Protein AF-A0A2G2UV43-F1 (afdb_monomer)

Sequence (181 aa):
MAAEQVGTHYPEASYQDTTADLNSSDLFNLPISKRGPKLLKAILTSGIFHLVDGKLYPTSYKILNVVGNGEKEVAVWTQSHGLKRVRRNTADKFNSTKKEDFSSSIMWPGKSRVVPRGWEVPVRGKKLRVAVAVRPGFEEYLNVMRDSRTGAIHFGGYYIGSIQISDGSFTICSALRLLSL

Radius of gyration: 33.31 Å; Cα contacts (8 Å, |Δi|>4): 151; chains: 1; bounding box: 75×62×82 Å

Organism: Capsicum baccatum (NCBI:txid33114)

InterPro domains:
  IPR015683 Ionotropic glutamate receptor [PTHR34836] (1-160)

Solvent-accessible surface area (backbone atoms only — not comparable to full-atom values): 12409 Å² total; per-residue (Å²): 106,38,66,59,77,61,66,77,81,70,86,75,96,52,55,48,88,67,89,65,68,92,84,62,90,56,93,77,80,67,71,51,52,64,57,53,65,55,40,51,50,32,51,62,64,36,83,89,52,58,52,58,97,87,36,81,56,77,73,58,46,80,41,68,44,69,54,93,96,45,76,39,78,43,28,38,34,29,86,92,72,42,80,41,69,64,67,95,60,86,85,69,84,79,85,70,99,58,90,77,82,53,54,91,70,45,65,42,87,93,82,32,49,67,82,75,84,70,91,60,79,56,94,86,50,85,76,86,83,81,89,78,87,85,57,92,93,44,48,73,43,48,29,79,47,66,43,90,88,80,68,48,78,47,78,41,36,57,64,53,76,72,65,68,83,53,95,92,50,91,70,80,77,76,89,80,81,86,89,82,132

Mean predicted aligned error: 18.33 Å

Secondary structure (DSSP, 8-state):
-HHHHHHSS--S-PBP-----TT---TT-PPPBSSHHHHHHHHHT-TTS-EETTEE--SEEEEEEEETTEEEEEEEEETTTEEEE--SSTT-SS---S----TTT--BTTTB-SPP--SPPPTTPPPP-------TT-TTT-EEEE-TTT--EEEESHHHHT----TT-------------

pLDDT: mean 71.1, std 15.59, range [27.41, 92.12]

Nearest PDB structures (foldseek):
  9c3c-assembly1_d  TM=1.596E-01  e=4.680E+00  Oryctolagus cuniculus

Structure (mmCIF, N/CA/C/O backbone):
data_AF-A0A2G2UV43-F1
#
_entry.id   AF-A0A2G2UV43-F1
#
loop_
_atom_site.group_PDB
_atom_site.id
_atom_site.type_symbol
_atom_site.label_atom_id
_atom_site.label_alt_id
_atom_site.label_comp_id
_atom_site.label_asym_id
_atom_site.label_entity_id
_atom_site.label_seq_id
_atom_site.pdbx_PDB_ins_code
_atom_site.Cartn_x
_atom_site.Cartn_y
_atom_site.Cartn_z
_atom_site.occupancy
_atom_site.B_iso_or_equiv
_atom_site.auth_seq_id
_atom_site.auth_comp_id
_atom_site.auth_asym_id
_atom_site.auth_atom_id
_atom_site.pdbx_PDB_model_num
ATOM 1 N N . MET A 1 1 ? 18.285 -5.563 -31.095 1.00 67.06 1 MET A N 1
ATOM 2 C CA . MET A 1 1 ? 18.403 -5.277 -29.640 1.00 67.06 1 MET A CA 1
ATOM 3 C C . MET A 1 1 ? 19.342 -4.092 -29.397 1.00 67.06 1 MET A C 1
ATOM 5 O O . MET A 1 1 ? 20.182 -3.830 -30.245 1.00 67.06 1 MET A O 1
ATOM 9 N N . ALA A 1 2 ? 19.228 -3.365 -28.273 1.00 72.25 2 ALA A N 1
ATOM 10 C CA . ALA A 1 2 ? 20.050 -2.170 -27.985 1.00 72.25 2 ALA A CA 1
ATOM 11 C C . ALA A 1 2 ? 21.569 -2.407 -28.139 1.00 72.25 2 ALA A C 1
ATOM 13 O O . ALA A 1 2 ? 22.286 -1.557 -28.659 1.00 72.25 2 ALA A O 1
ATOM 14 N N . ALA A 1 3 ? 22.048 -3.594 -27.755 1.00 72.62 3 ALA A N 1
ATOM 15 C CA . ALA A 1 3 ? 23.441 -3.996 -27.936 1.00 72.62 3 ALA A CA 1
ATOM 16 C C . ALA A 1 3 ? 23.853 -4.117 -29.419 1.00 72.62 3 ALA A C 1
ATOM 18 O O . ALA A 1 3 ? 24.964 -3.742 -29.780 1.00 72.62 3 ALA A O 1
ATOM 19 N N . GLU A 1 4 ? 22.949 -4.565 -30.296 1.00 76.25 4 GLU A N 1
ATOM 20 C CA . GLU A 1 4 ? 23.199 -4.700 -31.740 1.00 76.25 4 GLU A CA 1
ATOM 21 C C . GLU A 1 4 ? 23.280 -3.334 -32.433 1.00 76.25 4 GLU A C 1
ATOM 23 O O . GLU A 1 4 ? 24.082 -3.158 -33.344 1.00 76.25 4 GLU A O 1
ATOM 28 N N . GLN A 1 5 ? 22.518 -2.338 -31.962 1.00 71.62 5 GLN A N 1
ATOM 29 C CA . GLN A 1 5 ? 22.588 -0.963 -32.481 1.00 71.62 5 GLN A CA 1
ATOM 30 C C . GLN A 1 5 ? 23.931 -0.284 -32.180 1.00 71.62 5 GLN A C 1
ATOM 32 O O . GLN A 1 5 ? 24.355 0.606 -32.912 1.00 71.62 5 GLN A O 1
ATOM 37 N N . VAL A 1 6 ? 24.601 -0.685 -31.097 1.00 73.62 6 VAL A N 1
ATOM 38 C CA . VAL A 1 6 ? 25.873 -0.090 -30.657 1.00 73.62 6 VAL A CA 1
ATOM 39 C C . VAL A 1 6 ? 27.086 -0.916 -31.111 1.00 73.62 6 VAL A C 1
ATOM 41 O O . VAL A 1 6 ? 28.198 -0.389 -31.169 1.00 73.62 6 VAL A O 1
ATOM 44 N N . GLY A 1 7 ? 26.881 -2.191 -31.455 1.00 64.62 7 GLY A N 1
ATOM 45 C CA . GLY A 1 7 ? 27.939 -3.152 -31.773 1.00 64.62 7 GLY A CA 1
ATOM 46 C C . GLY A 1 7 ? 28.505 -3.095 -33.195 1.00 64.62 7 GLY A C 1
ATOM 47 O O . GLY A 1 7 ? 29.615 -3.572 -33.399 1.00 64.62 7 GLY A O 1
ATOM 48 N N . THR A 1 8 ? 27.805 -2.511 -34.173 1.00 62.09 8 THR A N 1
ATOM 49 C CA . THR A 1 8 ? 28.145 -2.702 -35.601 1.00 62.09 8 THR A CA 1
ATOM 50 C C . THR A 1 8 ? 28.900 -1.550 -36.272 1.00 62.09 8 THR A C 1
ATOM 52 O O . THR A 1 8 ? 29.369 -1.730 -37.389 1.00 62.09 8 THR A O 1
ATOM 55 N N . HIS A 1 9 ? 29.050 -0.381 -35.631 1.00 56.44 9 HIS A N 1
ATOM 56 C CA . HIS A 1 9 ? 29.437 0.847 -36.353 1.00 56.44 9 HIS A CA 1
ATOM 57 C C . HIS A 1 9 ? 30.654 1.628 -35.808 1.00 56.44 9 HIS A C 1
ATOM 59 O O . HIS A 1 9 ? 30.903 2.743 -36.267 1.00 56.44 9 HIS A O 1
ATOM 65 N N . TYR A 1 10 ? 31.416 1.094 -34.841 1.00 54.12 10 TYR A N 1
ATOM 66 C CA . TYR A 1 10 ? 32.538 1.825 -34.222 1.00 54.12 10 TYR A CA 1
ATOM 67 C C . TYR A 1 10 ? 33.810 0.978 -34.043 1.00 54.12 10 TYR A C 1
ATOM 69 O O . TYR A 1 10 ? 33.733 -0.052 -33.367 1.00 54.12 10 TYR A O 1
ATOM 77 N N . PRO A 1 11 ? 34.976 1.431 -34.552 1.00 58.12 11 PRO A N 1
ATOM 78 C CA . PRO A 1 11 ? 36.258 0.807 -34.259 1.00 58.12 11 PRO A CA 1
ATOM 79 C C . PRO A 1 11 ? 36.736 1.167 -32.842 1.00 58.12 11 PRO A C 1
ATOM 81 O O . PRO A 1 11 ? 36.552 2.291 -32.383 1.00 58.12 11 PRO A O 1
ATOM 84 N N . GLU A 1 12 ? 37.329 0.160 -32.198 1.00 55.84 12 GLU A N 1
ATOM 85 C CA . GLU A 1 12 ? 38.147 0.143 -30.974 1.00 55.84 12 GLU A CA 1
ATOM 86 C C . GLU A 1 12 ? 37.581 0.753 -29.670 1.00 55.84 12 GLU A C 1
ATOM 88 O O . GLU A 1 12 ? 36.957 1.816 -29.617 1.00 55.84 12 GLU A O 1
ATOM 93 N N . ALA A 1 13 ? 37.783 0.022 -28.569 1.00 61.59 13 ALA A N 1
ATOM 94 C CA . ALA A 1 13 ? 37.304 0.361 -27.233 1.00 61.59 13 ALA A CA 1
ATOM 95 C C . ALA A 1 13 ? 38.074 1.564 -26.669 1.00 61.59 13 ALA A C 1
ATOM 97 O O . ALA A 1 13 ? 38.996 1.422 -25.876 1.00 61.59 13 ALA A O 1
ATOM 98 N N . SER A 1 14 ? 37.688 2.767 -27.089 1.00 65.81 14 SER A N 1
ATOM 99 C CA . SER A 1 14 ? 38.246 3.997 -26.542 1.00 65.81 14 SER A CA 1
ATOM 100 C C . SER A 1 14 ? 37.507 4.408 -25.272 1.00 65.81 14 SER A C 1
ATOM 102 O O . SER A 1 14 ? 36.274 4.489 -25.214 1.00 65.81 14 SER A O 1
ATOM 104 N N . TYR A 1 15 ? 38.286 4.680 -24.237 1.00 68.25 15 TYR A N 1
ATOM 105 C CA . TYR A 1 15 ? 37.830 5.352 -23.033 1.00 68.25 15 TYR A CA 1
ATOM 106 C C . TYR A 1 15 ? 38.012 6.864 -23.217 1.00 68.25 15 TYR A C 1
ATOM 108 O O . TYR A 1 15 ? 38.813 7.300 -24.049 1.00 68.25 15 TYR A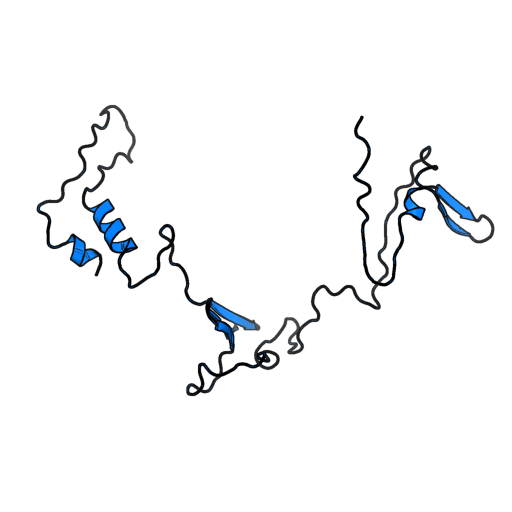 O 1
ATOM 116 N N . GLN A 1 16 ? 37.199 7.682 -22.550 1.00 67.06 16 GLN A N 1
ATOM 117 C CA . GLN A 1 16 ? 37.445 9.118 -22.505 1.00 67.06 16 GLN A CA 1
ATOM 118 C C . GLN A 1 16 ? 38.760 9.358 -21.774 1.00 67.06 16 GLN A C 1
ATOM 120 O O . GLN A 1 16 ? 38.984 8.793 -20.704 1.00 67.06 16 GLN A O 1
ATOM 125 N N . ASP A 1 17 ? 39.613 10.172 -22.388 1.00 61.06 17 ASP A N 1
ATOM 126 C CA . ASP A 1 17 ? 40.854 10.605 -21.774 1.00 61.06 17 ASP A CA 1
ATOM 127 C C . ASP A 1 17 ? 40.478 11.533 -20.624 1.00 61.06 17 ASP A C 1
ATOM 129 O O . ASP A 1 17 ? 39.972 12.637 -20.829 1.00 61.06 17 ASP A O 1
ATOM 133 N N . THR A 1 18 ? 40.577 11.009 -19.410 1.00 55.78 18 THR A N 1
ATOM 134 C CA . THR A 1 18 ? 40.359 11.801 -18.208 1.00 55.78 18 THR A CA 1
ATOM 135 C C . THR A 1 18 ? 41.754 12.219 -17.799 1.00 55.78 18 THR A C 1
ATOM 137 O O . THR A 1 18 ? 42.559 11.352 -17.468 1.00 55.78 18 THR A O 1
ATOM 140 N N . THR A 1 19 ? 42.063 13.516 -17.846 1.00 58.44 19 THR A N 1
ATOM 141 C CA . THR A 1 19 ? 43.238 14.074 -17.168 1.00 58.44 19 THR A CA 1
ATOM 142 C C . THR A 1 19 ? 43.026 13.879 -15.670 1.00 58.44 19 THR A C 1
ATOM 144 O O . THR A 1 19 ? 42.587 14.783 -14.964 1.00 58.44 19 THR A O 1
ATOM 147 N N . ALA A 1 20 ? 43.203 12.644 -15.209 1.00 55.19 20 ALA A N 1
ATOM 148 C CA . ALA A 1 20 ? 43.205 12.304 -13.809 1.00 55.19 20 ALA A CA 1
ATOM 149 C C . ALA A 1 20 ? 44.452 12.961 -13.232 1.00 55.19 20 ALA A C 1
ATOM 151 O O . ALA A 1 20 ? 45.566 12.683 -13.681 1.00 55.19 20 ALA A O 1
ATOM 152 N N . ASP A 1 21 ? 44.261 13.851 -12.262 1.00 57.16 21 ASP A N 1
ATOM 153 C CA . ASP A 1 21 ? 45.347 14.264 -11.391 1.00 57.16 21 ASP A CA 1
ATOM 154 C C . ASP A 1 21 ? 45.980 12.992 -10.820 1.00 57.16 21 ASP A C 1
ATOM 156 O O . ASP A 1 21 ? 45.398 12.309 -9.974 1.00 57.16 21 ASP A O 1
ATOM 160 N N . LEU A 1 22 ? 47.187 12.671 -11.290 1.00 57.94 22 LEU A N 1
ATOM 161 C CA . LEU A 1 22 ? 47.972 11.492 -10.903 1.00 57.94 22 LEU A CA 1
ATOM 162 C C . LEU A 1 22 ? 48.348 11.476 -9.403 1.00 57.94 22 LEU A C 1
ATOM 164 O O . LEU A 1 22 ? 49.042 10.573 -8.951 1.00 57.94 22 LEU A O 1
ATOM 168 N N . ASN A 1 23 ? 47.872 12.459 -8.632 1.00 59.12 23 ASN A N 1
ATOM 169 C CA . ASN A 1 23 ? 48.046 12.590 -7.189 1.00 59.12 23 ASN A CA 1
ATOM 170 C C . ASN A 1 23 ? 46.848 12.077 -6.371 1.00 59.12 23 ASN A C 1
ATOM 172 O O . ASN A 1 23 ? 46.886 12.140 -5.142 1.00 59.12 23 ASN A O 1
ATOM 176 N N . SER A 1 24 ? 45.780 11.591 -7.010 1.00 59.00 24 SER A N 1
ATOM 177 C CA . SER A 1 24 ? 44.601 11.083 -6.303 1.00 59.00 24 SER A CA 1
ATOM 178 C C . SER A 1 24 ? 44.667 9.565 -6.119 1.00 59.00 24 SER A C 1
ATOM 180 O O . SER A 1 24 ? 44.486 8.802 -7.066 1.00 59.00 24 SER A O 1
ATOM 182 N N . SER A 1 25 ? 44.876 9.121 -4.876 1.00 63.00 25 SER A N 1
ATOM 183 C CA . SER A 1 25 ? 44.836 7.712 -4.440 1.00 63.00 25 SER A CA 1
ATOM 184 C C . SER A 1 25 ? 43.418 7.120 -4.403 1.00 63.00 25 SER A C 1
ATOM 186 O O . SER A 1 25 ? 43.137 6.224 -3.604 1.00 63.00 25 SER A O 1
ATOM 188 N N . ASP A 1 26 ? 42.496 7.648 -5.205 1.00 64.94 26 ASP A N 1
ATOM 189 C CA . ASP A 1 26 ? 41.110 7.202 -5.220 1.00 64.94 26 ASP A CA 1
ATOM 190 C C . ASP A 1 26 ? 40.973 5.964 -6.115 1.00 64.94 26 ASP A C 1
ATOM 192 O O . ASP A 1 26 ? 41.095 6.025 -7.343 1.00 64.94 26 ASP A O 1
ATOM 196 N N . LEU A 1 27 ? 40.735 4.814 -5.478 1.00 62.28 27 LEU A N 1
ATOM 197 C CA . LEU A 1 27 ? 40.627 3.493 -6.111 1.00 62.28 27 LEU A CA 1
ATOM 198 C C . LEU A 1 27 ? 39.477 3.399 -7.133 1.00 62.28 27 LEU A C 1
ATOM 200 O O . LEU A 1 27 ? 39.374 2.404 -7.852 1.00 62.28 27 LEU A O 1
ATOM 204 N N . PHE A 1 28 ? 38.616 4.419 -7.201 1.00 65.75 28 PHE A N 1
ATOM 205 C CA . PHE A 1 28 ? 37.460 4.488 -8.090 1.00 65.75 28 PHE A CA 1
ATOM 206 C C . PHE A 1 28 ? 37.638 5.422 -9.300 1.00 65.75 28 PHE A C 1
ATOM 208 O O . PHE A 1 28 ? 36.677 5.619 -10.045 1.00 65.75 28 PHE A O 1
ATOM 215 N N . ASN A 1 29 ? 38.848 5.935 -9.564 1.00 67.56 29 ASN A N 1
ATOM 216 C CA . ASN A 1 29 ? 39.177 6.710 -10.775 1.00 67.56 29 ASN A CA 1
ATOM 217 C C . ASN A 1 29 ? 39.257 5.823 -12.034 1.00 67.56 29 ASN A C 1
ATOM 219 O O . ASN A 1 29 ? 40.305 5.665 -12.661 1.00 67.56 29 ASN A O 1
ATOM 223 N N . LEU A 1 30 ? 38.136 5.208 -12.405 1.00 71.88 30 LEU A N 1
ATOM 224 C CA . LEU A 1 30 ? 38.026 4.377 -13.599 1.00 71.88 30 LEU A CA 1
ATOM 225 C C . LEU A 1 30 ? 37.728 5.241 -14.835 1.00 71.88 30 LEU A C 1
ATOM 227 O O . LEU A 1 30 ? 36.847 6.103 -14.790 1.00 71.88 30 LEU A O 1
ATOM 231 N N . PRO A 1 31 ? 38.402 4.994 -15.970 1.00 70.94 31 PRO A N 1
ATOM 232 C CA . PRO A 1 31 ? 38.181 5.765 -17.183 1.00 70.94 31 PRO A CA 1
ATOM 233 C C . PRO A 1 31 ? 36.783 5.482 -17.764 1.00 70.94 31 PRO A C 1
ATOM 235 O O . PRO A 1 31 ? 36.323 4.338 -17.837 1.00 70.94 31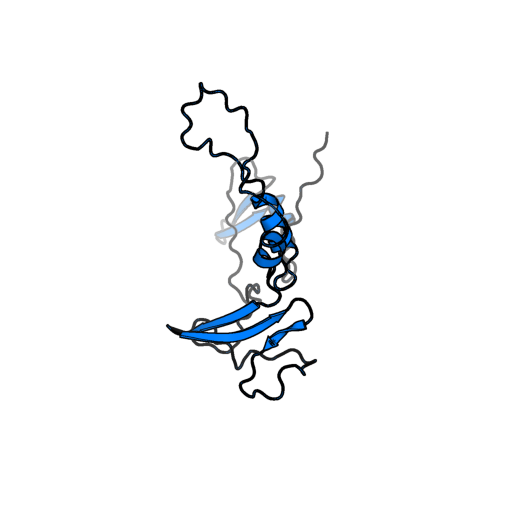 PRO A O 1
ATOM 238 N N . ILE A 1 32 ? 36.081 6.533 -18.196 1.00 76.50 32 ILE A N 1
ATOM 239 C CA . ILE A 1 32 ? 34.696 6.425 -18.680 1.00 76.50 32 ILE A CA 1
ATOM 240 C C . ILE A 1 32 ? 34.689 5.854 -20.103 1.00 76.50 32 ILE A C 1
ATOM 242 O O . ILE A 1 32 ? 35.302 6.403 -21.014 1.00 76.50 32 ILE A O 1
ATOM 246 N N . SER A 1 33 ? 33.959 4.764 -20.347 1.00 81.44 33 SER A N 1
ATOM 247 C CA . SER A 1 33 ? 33.845 4.192 -21.696 1.00 81.44 33 SER A CA 1
ATOM 248 C C . SER A 1 33 ? 33.087 5.123 -22.649 1.00 81.44 33 SER A C 1
ATOM 250 O O . SER A 1 33 ? 31.948 5.503 -22.372 1.00 81.44 33 SER A O 1
ATOM 252 N N . LYS A 1 34 ? 33.628 5.387 -23.850 1.00 81.50 34 LYS A N 1
ATOM 253 C CA . LYS A 1 34 ? 32.902 6.141 -24.896 1.00 81.50 34 LYS A CA 1
ATOM 254 C C . LYS A 1 34 ? 31.674 5.395 -25.437 1.00 81.50 34 LYS A C 1
ATOM 256 O O . LYS A 1 34 ? 30.814 6.002 -26.079 1.00 81.50 34 LYS A O 1
ATOM 261 N N . ARG A 1 35 ? 31.572 4.082 -25.190 1.00 82.44 35 ARG A N 1
ATOM 262 C CA . ARG A 1 35 ? 30.440 3.239 -25.609 1.00 82.44 35 ARG A CA 1
ATOM 263 C C . ARG A 1 35 ? 29.294 3.256 -24.592 1.00 82.44 35 ARG A C 1
ATOM 265 O O . ARG A 1 35 ? 28.141 3.152 -25.003 1.00 82.44 35 ARG A O 1
ATOM 272 N N . GLY A 1 36 ? 29.593 3.449 -23.305 1.00 84.00 36 GLY A N 1
ATOM 273 C CA . GLY A 1 36 ? 28.615 3.442 -22.209 1.00 84.00 36 GLY A CA 1
ATOM 274 C C . GLY A 1 36 ? 27.424 4.386 -22.433 1.00 84.00 36 GLY A C 1
ATOM 275 O O . GLY A 1 36 ? 26.291 3.910 -22.458 1.00 84.00 36 GLY A O 1
ATOM 276 N N . PRO A 1 37 ? 27.640 5.688 -22.706 1.00 86.12 37 PRO A N 1
ATOM 277 C CA . PRO A 1 37 ? 26.546 6.632 -22.952 1.00 86.12 37 PRO A CA 1
ATOM 278 C C . PRO A 1 37 ? 25.694 6.292 -24.185 1.00 86.12 37 PRO A C 1
ATOM 280 O O . PRO A 1 37 ? 24.481 6.494 -24.182 1.00 86.12 37 PRO A O 1
ATOM 283 N N . LYS A 1 38 ? 26.307 5.738 -25.241 1.00 86.19 38 LYS A N 1
ATOM 284 C CA . LYS A 1 38 ? 25.591 5.313 -26.458 1.00 86.19 38 LYS A CA 1
ATOM 285 C C . LYS A 1 38 ? 24.732 4.083 -26.196 1.00 86.19 38 LYS A C 1
ATOM 287 O O . LYS A 1 38 ? 23.596 4.028 -26.654 1.00 86.19 38 LYS A O 1
ATOM 292 N N . LEU A 1 39 ? 25.261 3.132 -25.429 1.00 86.50 39 LEU A N 1
ATOM 293 C CA . LEU A 1 39 ? 24.520 1.962 -24.975 1.00 86.50 39 LEU A CA 1
ATOM 294 C C . LEU A 1 39 ? 23.364 2.358 -24.062 1.00 86.50 39 LEU A C 1
ATOM 296 O O . LEU A 1 39 ? 22.252 1.894 -24.279 1.00 86.50 39 LEU A O 1
ATOM 300 N N . LEU A 1 40 ? 23.592 3.267 -23.113 1.00 86.25 40 LEU A N 1
ATOM 301 C CA . LEU A 1 40 ? 22.535 3.804 -22.260 1.00 86.25 40 LEU A CA 1
ATOM 302 C C . LEU A 1 40 ? 21.429 4.450 -23.100 1.00 86.25 40 LEU A C 1
ATOM 304 O O . LEU A 1 40 ? 20.261 4.126 -22.915 1.00 86.25 40 LEU A O 1
ATOM 308 N N . LYS A 1 41 ? 21.787 5.293 -24.077 1.00 86.44 41 LYS A N 1
ATOM 309 C CA . LYS A 1 41 ? 20.817 5.894 -25.000 1.00 86.44 41 LYS A CA 1
ATOM 310 C C . LYS A 1 41 ? 20.031 4.828 -25.766 1.00 86.44 41 LYS A C 1
ATOM 312 O O . LYS A 1 41 ? 18.810 4.896 -25.787 1.00 86.44 41 LYS A O 1
ATOM 317 N N . ALA A 1 42 ? 20.713 3.831 -26.331 1.00 85.69 42 ALA A N 1
ATOM 318 C CA . ALA A 1 42 ? 20.079 2.741 -27.072 1.00 85.69 42 ALA A CA 1
ATOM 319 C C . ALA A 1 42 ? 19.142 1.896 -26.192 1.00 85.69 42 ALA A C 1
ATOM 321 O O . ALA A 1 42 ? 18.082 1.485 -26.654 1.00 85.69 42 ALA A O 1
ATOM 322 N N . ILE A 1 43 ? 19.499 1.661 -24.924 1.00 84.00 43 ILE A N 1
ATOM 323 C CA . ILE A 1 43 ? 18.652 0.965 -23.945 1.00 84.00 43 ILE A CA 1
ATOM 324 C C . ILE A 1 43 ? 17.412 1.803 -23.620 1.00 84.00 43 ILE A C 1
ATOM 326 O O . ILE A 1 43 ? 16.306 1.273 -23.660 1.00 84.00 43 ILE A O 1
ATOM 330 N N . LEU A 1 44 ? 17.573 3.104 -23.362 1.00 82.31 44 LEU A N 1
ATOM 331 C CA . LEU A 1 44 ? 16.459 4.013 -23.068 1.00 82.31 44 LEU A CA 1
ATOM 332 C C . LEU A 1 44 ? 15.485 4.154 -24.249 1.00 82.31 44 LEU A C 1
ATOM 334 O O . LEU A 1 44 ? 14.293 4.345 -24.035 1.00 82.31 44 LEU A O 1
ATOM 338 N N . THR A 1 45 ? 15.970 4.036 -25.489 1.00 79.06 45 THR A N 1
ATOM 339 C CA . THR A 1 45 ? 15.145 4.125 -26.709 1.00 79.06 45 THR A CA 1
ATOM 340 C C . THR A 1 45 ? 14.720 2.771 -27.278 1.00 79.06 45 THR A C 1
ATOM 342 O O . THR A 1 45 ? 14.017 2.720 -28.287 1.00 79.06 45 THR A O 1
ATOM 345 N N . SER A 1 46 ? 15.158 1.661 -26.682 1.00 73.38 46 SER A N 1
ATOM 346 C CA . SER A 1 46 ? 14.802 0.308 -27.108 1.00 73.38 46 SER A CA 1
ATOM 347 C C . SER A 1 46 ? 13.339 0.062 -26.750 1.00 73.38 46 SER A C 1
ATOM 349 O O . SER A 1 46 ? 13.048 -0.439 -25.667 1.00 73.38 46 SER A O 1
ATOM 351 N N . GLY A 1 47 ? 12.423 0.415 -27.660 1.00 67.25 47 GLY A N 1
ATOM 352 C CA . GLY A 1 47 ? 10.955 0.437 -27.501 1.00 67.25 47 GLY A CA 1
ATOM 353 C C . GLY A 1 47 ? 10.254 -0.871 -27.094 1.00 67.25 47 GLY A C 1
ATOM 354 O O . GLY A 1 47 ? 9.040 -0.973 -27.207 1.00 67.25 47 GLY A O 1
ATOM 355 N N . ILE A 1 48 ? 11.002 -1.867 -26.621 1.00 71.12 48 ILE A N 1
ATOM 356 C CA . ILE A 1 48 ? 10.520 -3.092 -25.978 1.00 71.12 48 ILE A CA 1
ATOM 357 C C . ILE A 1 48 ? 10.022 -2.797 -24.550 1.00 71.12 48 ILE A C 1
ATOM 359 O O . ILE A 1 48 ? 9.071 -3.425 -24.090 1.00 71.12 48 ILE A O 1
ATOM 363 N N . PHE A 1 49 ? 10.623 -1.825 -23.855 1.00 74.75 49 PHE A N 1
ATOM 364 C CA . PHE A 1 49 ? 10.222 -1.419 -22.507 1.00 74.75 49 PHE A CA 1
ATOM 365 C C . PHE A 1 49 ? 10.113 0.101 -22.420 1.00 74.75 49 PHE A C 1
ATOM 367 O O . PHE A 1 49 ? 10.975 0.820 -22.919 1.00 74.75 49 PHE A O 1
ATOM 374 N N . HIS A 1 50 ? 9.063 0.597 -21.765 1.00 77.50 50 HIS A N 1
ATOM 375 C CA . HIS A 1 50 ? 8.916 2.024 -21.498 1.00 77.50 50 HIS A CA 1
ATOM 376 C C . HIS A 1 50 ? 9.694 2.371 -20.227 1.00 77.50 50 HIS A C 1
ATOM 378 O O . HIS A 1 50 ? 9.322 1.936 -19.136 1.00 77.50 50 HIS A O 1
ATOM 384 N N . LEU A 1 51 ? 10.793 3.109 -20.368 1.00 81.00 51 LEU A N 1
ATOM 385 C CA . LEU A 1 51 ? 11.616 3.571 -19.253 1.00 81.00 51 LEU A CA 1
ATOM 386 C C . LEU A 1 51 ? 11.385 5.071 -19.047 1.00 81.00 51 LEU A C 1
ATOM 388 O O . LEU A 1 51 ? 11.607 5.856 -19.964 1.00 81.00 51 LEU A O 1
ATOM 392 N N . VAL A 1 52 ? 10.969 5.468 -17.845 1.00 80.44 52 VAL A N 1
ATOM 393 C CA . VAL A 1 52 ? 10.873 6.877 -17.428 1.00 80.44 52 VAL A CA 1
ATOM 394 C C . VAL A 1 52 ? 11.950 7.102 -16.376 1.00 80.44 52 VAL A C 1
ATOM 396 O O . VAL A 1 52 ? 12.010 6.364 -15.394 1.00 80.44 52 VAL A O 1
ATOM 399 N N . ASP A 1 53 ? 12.853 8.051 -16.623 1.00 81.94 53 ASP A N 1
ATOM 400 C CA . ASP A 1 53 ? 14.005 8.346 -15.756 1.00 81.94 53 ASP A CA 1
ATOM 401 C C . ASP A 1 53 ? 14.856 7.106 -15.414 1.00 81.94 53 ASP A C 1
ATOM 403 O O . ASP A 1 53 ? 15.306 6.910 -14.284 1.00 81.94 53 ASP A O 1
ATOM 407 N N . GLY A 1 54 ? 15.039 6.211 -16.393 1.00 75.94 54 GLY A N 1
ATOM 408 C CA . GLY A 1 54 ? 15.811 4.974 -16.228 1.00 75.94 54 GLY A CA 1
ATOM 409 C C . GLY A 1 54 ? 15.106 3.874 -15.426 1.00 75.94 54 GLY A C 1
ATOM 410 O O . GLY A 1 54 ? 15.710 2.835 -15.161 1.00 75.94 54 GLY A O 1
ATOM 411 N N . LYS A 1 55 ? 13.834 4.059 -15.058 1.00 80.75 55 LYS A N 1
ATOM 412 C CA . LYS A 1 55 ? 13.020 3.061 -14.351 1.00 80.75 55 LYS A CA 1
ATOM 413 C C . LYS A 1 55 ? 11.961 2.482 -15.272 1.00 80.75 55 LYS A C 1
ATOM 415 O O . LYS A 1 55 ? 11.332 3.210 -16.036 1.00 80.75 55 LYS A O 1
ATOM 420 N N . LEU A 1 56 ? 11.744 1.169 -15.179 1.00 83.38 56 LEU A N 1
ATOM 421 C CA . LEU A 1 56 ? 10.671 0.505 -15.914 1.00 83.38 56 LEU A CA 1
ATOM 422 C C . LEU A 1 56 ? 9.331 1.096 -15.475 1.00 83.38 56 LEU A C 1
ATOM 424 O O . LEU A 1 56 ? 8.981 1.036 -14.297 1.00 83.38 56 LEU A O 1
ATOM 428 N N . TYR A 1 57 ? 8.588 1.647 -16.425 1.00 81.44 57 TYR A N 1
ATOM 429 C CA . TYR A 1 57 ? 7.240 2.131 -16.198 1.00 81.44 57 TYR A CA 1
ATO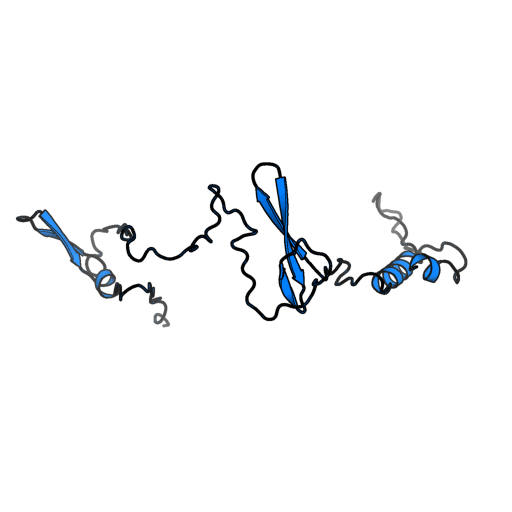M 430 C C . TYR A 1 57 ? 6.262 0.958 -16.353 1.00 81.44 57 TYR A C 1
ATOM 432 O O . TYR A 1 57 ? 6.075 0.459 -17.468 1.00 81.44 57 TYR A O 1
ATOM 440 N N . PRO A 1 58 ? 5.654 0.462 -15.263 1.00 77.81 58 PRO A N 1
ATOM 441 C CA . PRO A 1 58 ? 4.738 -0.665 -15.342 1.00 77.81 58 PRO A CA 1
ATOM 442 C C . PRO A 1 58 ? 3.442 -0.246 -16.042 1.00 77.81 58 PRO A C 1
ATOM 444 O O . PRO A 1 58 ? 2.765 0.696 -15.643 1.00 77.81 58 PRO A O 1
ATOM 447 N N . THR A 1 59 ? 3.060 -0.986 -17.078 1.00 82.56 59 THR A N 1
ATOM 448 C CA . THR A 1 59 ? 1.802 -0.768 -17.812 1.00 82.56 59 THR A CA 1
ATOM 449 C C . THR A 1 59 ? 0.596 -1.410 -17.119 1.00 82.56 59 THR A C 1
ATOM 451 O O . THR A 1 59 ? -0.554 -1.055 -17.393 1.00 82.56 59 THR A O 1
ATOM 454 N N . SER A 1 60 ? 0.846 -2.354 -16.205 1.00 88.31 60 SER A N 1
ATOM 455 C CA . SER A 1 60 ? -0.181 -3.084 -15.466 1.00 88.31 60 SER A CA 1
ATOM 456 C C . SER A 1 60 ? 0.315 -3.555 -14.100 1.00 88.31 60 SER A C 1
ATOM 458 O O . SER A 1 60 ? 1.485 -3.915 -13.966 1.00 88.31 60 SER A O 1
ATOM 460 N N . TYR A 1 61 ? -0.589 -3.643 -13.127 1.00 89.81 61 TYR A N 1
ATOM 461 C CA . TYR A 1 61 ? -0.340 -4.223 -11.808 1.00 89.81 61 TYR A CA 1
ATOM 462 C C . TYR A 1 61 ? -1.267 -5.401 -11.551 1.00 89.81 61 TYR A C 1
ATOM 464 O O . TYR A 1 61 ? -2.451 -5.347 -11.874 1.00 89.81 61 TYR A O 1
ATOM 472 N N . LYS A 1 62 ? -0.752 -6.447 -10.910 1.00 90.88 62 LYS A N 1
ATOM 473 C CA . LYS A 1 62 ? -1.565 -7.557 -10.412 1.00 90.88 62 LYS A CA 1
ATOM 474 C C . LYS A 1 62 ? -1.955 -7.297 -8.966 1.00 90.88 62 LYS A C 1
ATOM 476 O O . LYS A 1 62 ? -1.110 -6.967 -8.142 1.00 90.88 62 LYS A O 1
ATOM 481 N N . ILE A 1 63 ? -3.231 -7.475 -8.663 1.00 90.88 63 ILE A N 1
ATOM 482 C CA . ILE A 1 63 ? -3.769 -7.410 -7.310 1.00 90.88 63 ILE A CA 1
ATOM 483 C C . ILE A 1 63 ? -3.920 -8.835 -6.800 1.00 90.88 63 ILE A C 1
ATOM 485 O O . ILE A 1 63 ? -4.659 -9.646 -7.372 1.00 90.88 63 ILE A O 1
ATOM 489 N N . LEU A 1 64 ? -3.216 -9.123 -5.712 1.00 92.12 64 LEU A N 1
ATOM 490 C CA . LEU A 1 64 ? -3.192 -10.424 -5.062 1.00 92.12 64 LEU A CA 1
ATOM 491 C C . LEU A 1 64 ? -3.951 -10.348 -3.737 1.00 92.12 64 LEU A C 1
ATOM 493 O O . LEU A 1 64 ? -3.811 -9.391 -2.979 1.00 92.12 64 LEU A O 1
ATOM 497 N N . ASN A 1 65 ? -4.749 -11.371 -3.456 1.00 90.81 65 ASN A N 1
ATOM 498 C CA . ASN A 1 65 ? -5.365 -11.587 -2.160 1.00 90.81 65 ASN A CA 1
ATOM 499 C C . ASN A 1 65 ? -4.612 -12.699 -1.424 1.00 90.81 65 ASN A C 1
ATOM 501 O O . ASN A 1 65 ? -4.596 -13.840 -1.891 1.00 90.81 65 ASN A O 1
ATOM 505 N N . VAL A 1 66 ? -4.011 -12.370 -0.283 1.00 91.81 66 VAL A N 1
ATOM 506 C CA . VAL A 1 66 ? -3.224 -13.307 0.530 1.00 91.81 66 VAL A CA 1
ATOM 507 C C . VAL A 1 66 ? -4.116 -13.916 1.609 1.00 91.81 66 VAL A C 1
ATOM 509 O O . VAL A 1 66 ? -4.748 -13.199 2.383 1.00 91.81 66 VAL A O 1
ATOM 512 N N . VAL A 1 67 ? -4.200 -15.246 1.650 1.00 87.00 67 VAL A N 1
ATOM 513 C CA . VAL A 1 67 ? -5.051 -15.999 2.582 1.00 87.00 67 VAL A CA 1
ATOM 514 C C . VAL A 1 67 ? -4.252 -17.149 3.183 1.00 87.00 67 VAL A C 1
ATOM 516 O O . VAL A 1 67 ? -3.898 -18.103 2.490 1.00 87.00 67 VAL A O 1
ATOM 519 N N . GLY A 1 68 ? -4.005 -17.086 4.494 1.00 86.06 68 GLY A N 1
ATOM 520 C CA . GLY A 1 68 ? -3.117 -18.042 5.157 1.00 86.06 68 GLY A CA 1
ATOM 521 C C . GLY A 1 68 ? -1.717 -17.962 4.550 1.00 86.06 68 GLY A C 1
ATOM 522 O O . GLY A 1 68 ? -1.142 -16.880 4.499 1.00 86.06 68 GLY A O 1
ATOM 523 N N . ASN A 1 69 ? -1.216 -19.088 4.040 1.00 87.75 69 ASN A N 1
ATOM 524 C CA . ASN A 1 69 ? 0.109 -19.175 3.417 1.00 87.75 69 ASN A CA 1
ATOM 525 C C . ASN A 1 69 ? 0.060 -19.078 1.880 1.00 87.75 69 ASN A C 1
ATOM 527 O O . ASN A 1 69 ? 1.075 -19.298 1.226 1.00 87.75 69 ASN A O 1
ATOM 531 N N . GLY A 1 70 ? -1.115 -18.823 1.295 1.00 89.06 70 GLY A N 1
ATOM 532 C CA . GLY A 1 70 ? -1.306 -18.771 -0.153 1.00 89.06 70 GLY A CA 1
ATOM 533 C C . GLY A 1 70 ? -1.664 -17.378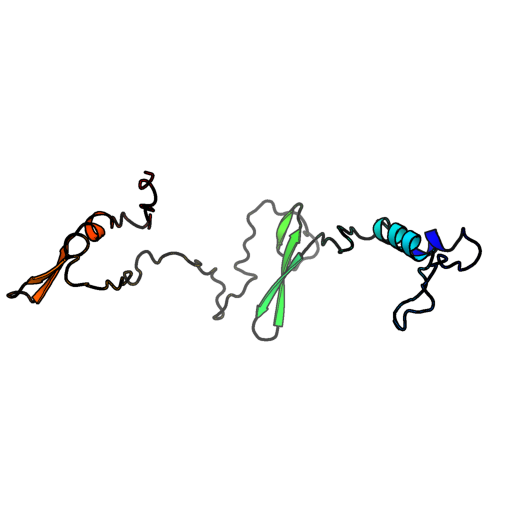 -0.656 1.00 89.06 70 GLY A C 1
ATOM 534 O O . GLY A 1 70 ? -2.275 -16.578 0.052 1.00 89.06 70 GLY A O 1
ATOM 535 N N . GLU A 1 71 ? -1.347 -17.119 -1.920 1.00 89.56 71 GLU A N 1
ATOM 536 C CA . GLU A 1 71 ? -1.767 -15.927 -2.655 1.00 89.56 71 GLU A CA 1
ATOM 537 C C . GLU A 1 71 ? -2.688 -16.297 -3.819 1.00 89.56 71 GLU A C 1
ATOM 539 O O . GLU A 1 71 ? -2.588 -17.370 -4.417 1.00 89.56 71 GLU A O 1
ATOM 544 N N . LYS A 1 72 ? -3.623 -15.405 -4.137 1.00 88.50 72 LYS A N 1
ATOM 545 C CA . LYS A 1 72 ? -4.558 -15.574 -5.248 1.00 88.50 72 LYS A CA 1
ATOM 546 C C . LYS A 1 72 ? -4.682 -14.274 -6.025 1.00 88.50 72 LYS A C 1
ATOM 548 O O . LYS A 1 72 ? -5.105 -13.267 -5.465 1.00 88.50 72 LYS A O 1
ATOM 553 N N . GLU A 1 73 ? -4.400 -14.305 -7.324 1.00 89.12 73 GLU A N 1
ATOM 554 C CA . GLU A 1 73 ? -4.662 -13.168 -8.211 1.00 89.12 73 GLU A CA 1
ATOM 555 C C . GLU A 1 73 ? -6.175 -12.919 -8.318 1.00 89.12 73 GLU A C 1
ATOM 557 O O . GLU A 1 73 ? -6.949 -13.808 -8.687 1.00 89.12 73 GLU A O 1
ATOM 562 N N . VAL A 1 74 ? -6.615 -11.716 -7.946 1.00 89.38 74 VAL A N 1
ATOM 563 C CA . VAL A 1 74 ? -8.036 -11.330 -7.951 1.00 89.38 74 VAL A CA 1
ATOM 564 C C . VAL A 1 74 ? -8.355 -10.305 -9.026 1.00 89.38 74 VAL A C 1
ATOM 566 O O . VAL A 1 74 ? -9.486 -10.283 -9.518 1.00 89.38 74 VAL A O 1
ATOM 569 N N . ALA A 1 75 ? -7.378 -9.485 -9.412 1.00 88.44 75 ALA A N 1
ATOM 570 C CA . ALA A 1 75 ? -7.559 -8.444 -10.409 1.00 88.44 75 ALA A CA 1
ATOM 571 C C . ALA A 1 75 ? -6.234 -8.027 -11.058 1.00 88.44 75 ALA A C 1
ATOM 573 O O . ALA A 1 75 ? -5.163 -8.221 -10.490 1.00 88.44 75 ALA A O 1
ATOM 574 N N . VAL A 1 76 ? -6.331 -7.387 -12.216 1.00 89.19 76 VAL A N 1
ATOM 575 C CA . VAL A 1 76 ? -5.265 -6.651 -12.885 1.00 89.19 76 VAL A CA 1
ATOM 576 C C . VAL A 1 76 ? -5.718 -5.203 -13.013 1.00 89.19 76 VAL A C 1
ATOM 578 O O . VAL A 1 76 ? -6.808 -4.931 -13.510 1.00 89.19 76 VAL A O 1
ATOM 581 N N . TRP A 1 77 ? -4.894 -4.266 -12.568 1.00 89.50 77 TRP A N 1
ATOM 582 C CA . TRP A 1 77 ? -5.087 -2.847 -12.812 1.00 89.50 77 TRP A CA 1
ATOM 583 C C . TRP A 1 77 ? -4.246 -2.406 -14.004 1.00 89.50 77 TRP A C 1
ATOM 585 O O . TRP A 1 77 ? -3.079 -2.772 -14.117 1.00 89.50 77 TRP A O 1
ATOM 595 N N . THR A 1 78 ? -4.824 -1.598 -14.883 1.00 86.31 78 THR A N 1
ATOM 596 C CA . THR A 1 78 ? -4.105 -0.926 -15.975 1.00 86.31 78 THR A CA 1
ATOM 597 C C . THR A 1 78 ? -4.473 0.547 -15.978 1.00 86.31 78 THR A C 1
ATOM 599 O O . THR A 1 78 ? -5.596 0.898 -15.620 1.00 86.31 78 THR A O 1
ATOM 602 N N . GLN A 1 79 ? -3.567 1.411 -16.428 1.00 83.25 79 GLN A N 1
ATOM 603 C CA . GLN A 1 79 ? -3.829 2.851 -16.467 1.00 83.25 79 GLN A CA 1
ATOM 604 C C . GLN A 1 79 ? -5.017 3.207 -17.380 1.00 83.25 79 GLN A C 1
ATOM 606 O O . GLN A 1 79 ? -5.800 4.092 -17.054 1.00 83.25 79 GLN A O 1
ATOM 611 N N . SER A 1 80 ? -5.181 2.495 -18.499 1.00 83.69 80 SER A N 1
ATOM 612 C CA . SER A 1 80 ? -6.232 2.760 -19.489 1.00 83.69 80 SER A CA 1
ATOM 613 C C . SER A 1 80 ? -7.603 2.201 -19.113 1.00 83.69 80 SER A C 1
ATOM 615 O O . SER A 1 80 ? -8.615 2.772 -19.506 1.00 83.69 80 SER A O 1
ATOM 617 N N . HIS A 1 81 ? -7.661 1.094 -18.365 1.00 81.44 81 HIS A N 1
ATOM 618 C CA . HIS A 1 81 ? -8.925 0.406 -18.081 1.00 81.44 81 HIS A CA 1
ATOM 619 C C . HIS A 1 81 ? -9.251 0.257 -16.591 1.00 81.44 81 HIS A C 1
ATOM 621 O O . HIS A 1 81 ? -10.245 -0.386 -16.253 1.00 81.44 81 HIS A O 1
ATOM 627 N N . GLY A 1 82 ? -8.424 0.808 -15.703 1.00 85.69 82 GLY A N 1
ATOM 628 C CA . GLY A 1 82 ? -8.584 0.671 -14.261 1.00 85.69 82 GLY A CA 1
ATOM 629 C C . GLY A 1 82 ? -8.468 -0.779 -13.789 1.00 85.69 82 GLY A C 1
ATOM 630 O O . GLY A 1 82 ? -7.730 -1.582 -14.366 1.00 85.69 82 GLY A O 1
ATOM 631 N N . LEU A 1 83 ? -9.185 -1.099 -12.709 1.00 85.19 83 LEU A N 1
ATOM 632 C CA . LEU A 1 83 ? -9.185 -2.412 -12.065 1.00 85.19 83 LEU A CA 1
ATOM 633 C C . LEU A 1 83 ? -10.117 -3.389 -12.799 1.00 85.19 83 LEU A C 1
ATOM 635 O O . LEU A 1 83 ? -11.317 -3.139 -12.890 1.00 85.19 83 LEU A O 1
ATOM 639 N N . LYS A 1 84 ? -9.571 -4.515 -13.264 1.00 84.62 84 LYS A N 1
ATOM 640 C CA . LYS A 1 84 ? -10.298 -5.604 -13.932 1.00 84.62 84 LYS A CA 1
ATOM 641 C C . LYS A 1 84 ? -10.085 -6.936 -13.227 1.00 84.62 84 LYS A C 1
ATOM 643 O O . LYS A 1 84 ? -8.964 -7.310 -12.915 1.00 84.62 84 LYS A O 1
ATOM 648 N N . ARG A 1 85 ? -11.142 -7.699 -13.013 1.00 82.00 85 ARG A N 1
ATOM 649 C CA . ARG A 1 85 ? -11.186 -8.950 -12.266 1.00 82.00 85 ARG A CA 1
ATOM 650 C C . ARG A 1 85 ? -10.685 -10.083 -13.133 1.00 82.00 85 ARG A C 1
ATOM 652 O O . ARG A 1 85 ? -11.105 -10.258 -14.275 1.00 82.00 85 ARG A O 1
ATOM 659 N N . VAL A 1 86 ? -9.859 -10.935 -12.541 1.00 77.25 86 VAL A N 1
ATOM 660 C CA . VAL A 1 86 ? -9.427 -12.163 -13.206 1.00 77.25 86 VAL A CA 1
ATOM 661 C C . VAL A 1 86 ? -10.575 -13.178 -13.172 1.00 77.25 86 VAL A C 1
ATOM 663 O O . VAL A 1 86 ? -11.001 -13.629 -12.105 1.00 77.25 86 VAL A O 1
ATOM 666 N N . ARG A 1 87 ? -11.114 -13.528 -14.348 1.00 70.31 87 ARG A N 1
ATOM 667 C CA . ARG A 1 87 ? -12.106 -14.604 -14.523 1.00 70.31 87 ARG A CA 1
ATOM 668 C C . ARG A 1 87 ? -11.387 -15.916 -14.852 1.00 70.31 87 ARG A C 1
ATOM 670 O O . ARG A 1 87 ? -10.410 -15.917 -15.590 1.00 70.31 87 ARG A O 1
ATOM 677 N N . ARG A 1 88 ? -11.886 -17.039 -14.317 1.00 60.06 88 ARG A N 1
ATOM 678 C CA . ARG A 1 88 ? -11.319 -18.386 -14.545 1.00 60.06 88 ARG A CA 1
ATOM 679 C C . ARG A 1 88 ? -11.477 -18.895 -15.986 1.00 60.06 88 ARG A C 1
ATOM 681 O O . ARG A 1 88 ? -10.744 -19.795 -16.371 1.00 60.06 88 ARG A O 1
ATOM 688 N N . ASN A 1 89 ? -12.385 -18.313 -16.773 1.00 56.00 89 ASN A N 1
ATOM 689 C CA . ASN A 1 89 ? -12.644 -18.742 -18.145 1.00 56.00 89 ASN A CA 1
ATOM 690 C C . ASN A 1 89 ? -11.939 -17.787 -19.11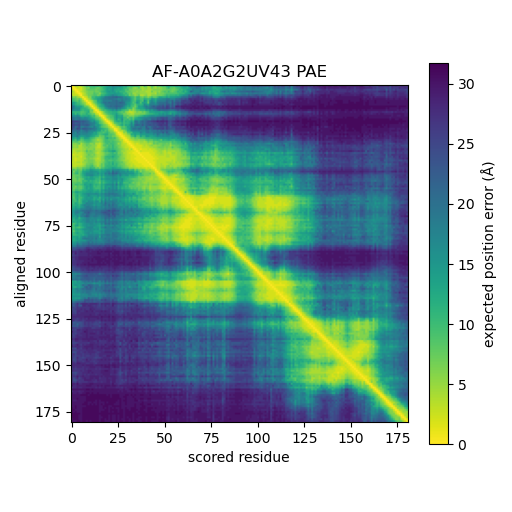4 1.00 56.00 89 ASN A C 1
ATOM 692 O O . ASN A 1 89 ? -12.177 -16.580 -19.103 1.00 56.00 89 ASN A O 1
ATOM 696 N N . THR A 1 90 ? -11.048 -18.347 -19.924 1.00 49.50 90 THR A N 1
ATOM 697 C CA . THR A 1 90 ? -10.050 -17.662 -20.758 1.00 49.50 90 THR A CA 1
ATOM 698 C C . THR A 1 90 ? -10.613 -16.932 -21.983 1.00 49.50 90 THR A C 1
ATOM 700 O O . THR A 1 90 ? -9.854 -16.228 -22.643 1.00 49.50 90 THR A O 1
ATOM 703 N N . ALA A 1 91 ? -11.914 -17.050 -22.273 1.00 52.53 91 ALA A N 1
ATOM 704 C CA . ALA A 1 91 ? -12.518 -16.535 -23.506 1.00 52.53 91 ALA A CA 1
ATOM 705 C C . ALA A 1 91 ? -12.980 -15.062 -23.443 1.00 52.53 91 ALA A C 1
ATOM 707 O O . ALA A 1 91 ? -12.895 -14.362 -24.444 1.00 52.53 91 ALA A O 1
ATOM 708 N N . ASP A 1 92 ? -13.379 -14.545 -22.274 1.00 47.22 92 ASP A N 1
ATOM 709 C CA . ASP A 1 92 ? -13.982 -13.202 -22.151 1.00 47.22 92 ASP A CA 1
ATOM 710 C C . ASP A 1 92 ? -13.113 -12.255 -21.321 1.00 47.22 92 ASP A C 1
ATOM 712 O O . ASP A 1 92 ? -13.505 -11.760 -20.259 1.00 47.22 92 ASP A O 1
ATOM 716 N N . LYS A 1 93 ? -11.877 -12.032 -21.773 1.00 51.31 93 LYS A N 1
ATOM 717 C CA . LYS A 1 93 ? -10.859 -11.345 -20.967 1.00 51.31 93 LYS A CA 1
ATOM 718 C C . LYS A 1 93 ? -11.030 -9.819 -20.886 1.00 51.31 93 LYS A C 1
ATOM 720 O O . LYS A 1 93 ? -10.334 -9.194 -20.092 1.00 51.31 93 LYS A O 1
ATOM 725 N N . PHE A 1 94 ? -11.944 -9.202 -21.646 1.00 51.69 94 PHE A N 1
ATOM 726 C CA . PHE A 1 94 ? -11.978 -7.731 -21.740 1.00 51.69 94 PHE A CA 1
ATOM 727 C C . PHE A 1 94 ? -13.346 -7.034 -21.751 1.00 51.69 94 PHE A C 1
ATOM 729 O O . PHE A 1 94 ? -13.364 -5.804 -21.686 1.00 51.69 94 PHE A O 1
ATOM 736 N N . ASN A 1 95 ?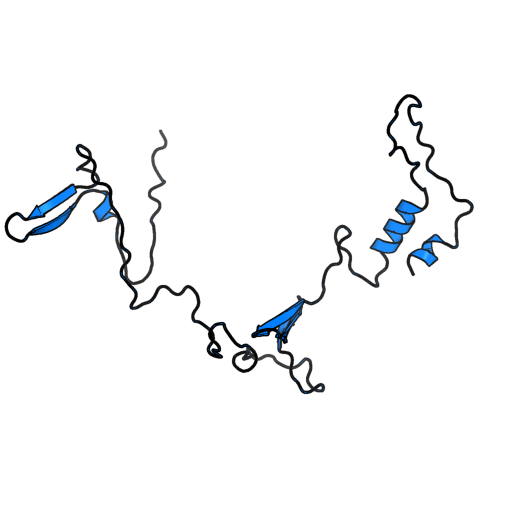 -14.468 -7.757 -21.704 1.00 47.03 95 ASN A N 1
ATOM 737 C CA . ASN A 1 95 ? -15.799 -7.143 -21.759 1.00 47.03 95 ASN A CA 1
ATOM 738 C C . ASN A 1 95 ? -16.474 -7.107 -20.377 1.00 47.03 95 ASN A C 1
ATOM 740 O O . ASN A 1 95 ? -17.138 -8.057 -19.957 1.00 47.03 95 ASN A O 1
ATOM 744 N N . SER A 1 96 ? -16.317 -5.995 -19.656 1.00 51.06 96 SER A N 1
ATOM 745 C CA . SER A 1 96 ? -17.232 -5.633 -18.568 1.00 51.06 96 SER A CA 1
ATOM 746 C C . SER A 1 96 ? -17.228 -4.125 -18.325 1.00 51.06 96 SER A C 1
ATOM 748 O O . SER A 1 96 ? -16.312 -3.582 -17.719 1.00 51.06 96 SER A O 1
ATOM 750 N N . THR A 1 97 ? -18.293 -3.466 -18.772 1.00 50.31 97 THR A N 1
ATOM 751 C CA . THR A 1 97 ? -18.688 -2.081 -18.457 1.00 50.31 97 THR A CA 1
ATOM 752 C C . THR A 1 97 ? -19.434 -1.965 -17.118 1.00 50.31 97 THR A C 1
ATOM 754 O O . THR A 1 97 ? -19.933 -0.897 -16.776 1.00 50.31 97 THR A O 1
ATOM 757 N N . LYS A 1 98 ? -19.539 -3.053 -16.341 1.00 54.34 98 LYS A N 1
ATOM 758 C CA . LYS A 1 98 ? -20.221 -3.071 -15.037 1.00 54.34 98 LYS A CA 1
ATOM 759 C C . LYS A 1 98 ? -19.211 -3.003 -13.896 1.00 54.34 98 LYS A C 1
ATOM 761 O O . LYS A 1 98 ? -18.157 -3.631 -13.979 1.00 54.34 98 LYS A O 1
ATOM 766 N N . LYS A 1 99 ? -19.579 -2.288 -12.821 1.00 57.28 99 LYS A N 1
ATOM 767 C CA . LYS A 1 99 ? -18.870 -2.273 -11.532 1.00 57.28 99 LYS A CA 1
ATOM 768 C C . LYS A 1 99 ? -18.621 -3.719 -11.115 1.00 57.28 99 LYS A C 1
ATOM 770 O O . LYS A 1 99 ? -19.569 -4.461 -10.863 1.00 57.28 99 LYS A O 1
ATOM 775 N N . GLU A 1 100 ? -17.366 -4.141 -11.154 1.00 64.25 100 GLU A N 1
ATOM 776 C CA . GLU A 1 100 ? -17.054 -5.543 -10.946 1.00 64.25 100 GLU A CA 1
ATOM 777 C C . GLU A 1 100 ? -17.232 -5.915 -9.482 1.00 64.25 100 GLU A C 1
ATOM 779 O O . GLU A 1 100 ? -16.666 -5.293 -8.583 1.00 64.25 100 GLU A O 1
ATOM 784 N N . ASP A 1 101 ? -18.054 -6.934 -9.248 1.00 70.50 101 ASP A N 1
ATOM 785 C CA . ASP A 1 101 ? -18.258 -7.463 -7.914 1.00 70.50 101 ASP A CA 1
ATOM 786 C C . ASP A 1 101 ? -17.110 -8.413 -7.544 1.00 70.50 101 ASP A C 1
ATOM 788 O O . ASP A 1 101 ? -16.958 -9.519 -8.081 1.00 70.50 101 ASP A O 1
ATOM 792 N N . PHE A 1 102 ? -16.282 -7.957 -6.608 1.00 75.12 102 PHE A N 1
ATOM 793 C CA . PHE A 1 102 ? -15.157 -8.709 -6.066 1.00 75.12 102 PHE A CA 1
ATOM 794 C C . PHE A 1 102 ? -15.526 -9.563 -4.844 1.00 75.12 102 PHE A C 1
ATOM 796 O O . PHE A 1 102 ? -14.676 -10.332 -4.383 1.00 75.12 102 PHE A O 1
ATOM 803 N N . SER A 1 103 ? -16.770 -9.491 -4.352 1.00 69.62 103 SER A N 1
ATOM 804 C CA . SER A 1 103 ? -17.246 -10.166 -3.129 1.00 69.62 103 SER A CA 1
ATOM 805 C C . SER A 1 103 ? -16.974 -11.674 -3.110 1.00 69.62 103 SER A C 1
ATOM 807 O O . SER A 1 103 ? -16.657 -12.259 -2.079 1.00 69.62 103 SER A O 1
ATOM 809 N N . SER A 1 104 ? -17.034 -12.321 -4.276 1.00 71.06 104 SER A N 1
ATOM 810 C CA . SER A 1 104 ? -16.798 -13.762 -4.423 1.00 71.06 104 SER A CA 1
ATOM 811 C C . SER A 1 104 ? -15.321 -14.151 -4.564 1.00 71.06 104 SER A C 1
ATOM 813 O O . SER A 1 104 ? -14.990 -15.337 -4.493 1.00 71.06 104 SER A O 1
ATOM 815 N N . SER A 1 105 ? -14.423 -13.192 -4.817 1.00 77.62 105 SER A N 1
ATOM 816 C CA . 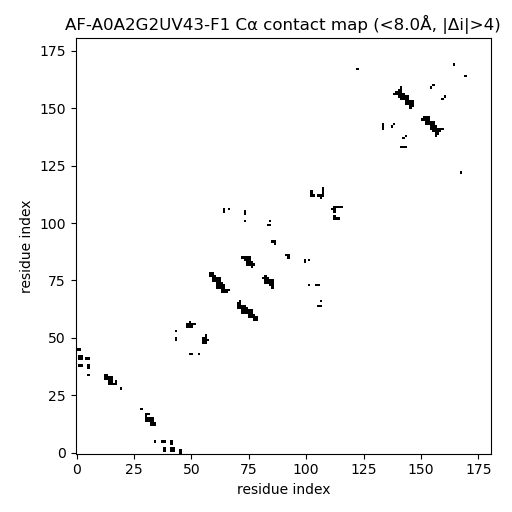SER A 1 105 ? -13.008 -13.470 -5.108 1.00 77.62 105 SER A CA 1
ATOM 817 C C . SER A 1 105 ? -12.069 -13.164 -3.946 1.00 77.62 105 SER A C 1
ATOM 819 O O . SER A 1 105 ? -11.062 -13.866 -3.806 1.00 77.62 105 SER A O 1
ATOM 821 N N . ILE A 1 106 ? -12.403 -12.144 -3.150 1.00 87.81 106 ILE A N 1
ATOM 822 C CA . ILE A 1 106 ? -11.575 -11.597 -2.072 1.00 87.81 106 ILE A CA 1
ATOM 823 C C . ILE A 1 106 ? -12.032 -12.169 -0.727 1.00 87.81 106 ILE A C 1
ATOM 825 O O . ILE A 1 106 ? -13.219 -12.190 -0.409 1.00 87.81 106 ILE A O 1
ATOM 829 N N . MET A 1 107 ? -11.068 -12.633 0.061 1.00 88.88 107 MET A N 1
ATOM 830 C CA . MET A 1 107 ? -11.247 -13.038 1.453 1.00 88.88 107 MET A CA 1
ATOM 831 C C . MET A 1 107 ? -10.579 -11.989 2.333 1.00 88.88 107 MET A C 1
ATOM 833 O O . MET A 1 107 ? -9.360 -11.851 2.305 1.00 88.88 107 MET A O 1
ATOM 837 N N . TRP A 1 108 ? -11.377 -11.275 3.111 1.00 89.81 108 TRP A N 1
ATOM 838 C CA . TRP A 1 108 ? -10.912 -10.296 4.080 1.00 89.81 108 TRP A CA 1
ATOM 839 C C . TRP A 1 108 ? -10.361 -10.977 5.340 1.00 89.81 108 TRP A C 1
ATOM 841 O O . TRP A 1 108 ? -10.709 -12.134 5.632 1.00 89.81 108 TRP A O 1
ATOM 851 N N . PRO A 1 109 ? -9.535 -10.260 6.125 1.00 85.88 109 PRO A N 1
ATOM 852 C CA . PRO A 1 109 ? -9.104 -10.721 7.440 1.00 85.88 109 PRO A CA 1
ATOM 853 C C . PRO A 1 109 ? -10.284 -11.213 8.293 1.00 85.88 109 PRO A C 1
ATOM 855 O O . PRO A 1 109 ? -11.401 -10.706 8.190 1.00 85.88 109 PRO A O 1
ATOM 858 N N . GLY A 1 110 ? -10.057 -12.243 9.112 1.00 87.12 110 GLY A N 1
ATOM 859 C CA . GLY A 1 110 ? -11.131 -12.896 9.875 1.00 87.12 110 GLY A CA 1
ATOM 860 C C . GLY A 1 110 ? -11.977 -13.888 9.066 1.00 87.12 110 GLY A C 1
ATOM 861 O O . GLY A 1 110 ? -13.033 -14.305 9.529 1.00 87.12 110 GLY A O 1
ATOM 862 N N . LYS A 1 111 ? -11.510 -14.296 7.875 1.00 86.00 111 LYS A N 1
ATOM 863 C CA . LYS A 1 111 ? -12.174 -15.271 6.986 1.00 86.00 111 LYS A CA 1
ATOM 864 C C . LYS A 1 111 ? -13.546 -14.797 6.471 1.00 86.00 111 LYS A C 1
ATOM 866 O O . LYS A 1 111 ? -14.419 -15.617 6.196 1.00 86.00 111 LYS A O 1
ATOM 871 N N . SER A 1 112 ? -13.727 -13.487 6.295 1.00 86.31 112 SER A N 1
ATOM 872 C CA . SER A 1 112 ? -14.974 -12.897 5.791 1.00 86.31 112 SER A CA 1
ATOM 873 C C . SER A 1 112 ? -14.919 -12.629 4.285 1.00 86.31 112 SER A C 1
ATOM 875 O O . SER A 1 112 ? -13.898 -12.202 3.758 1.00 86.31 112 SER A O 1
ATOM 877 N N . ARG A 1 113 ? -16.037 -12.832 3.581 1.00 85.19 113 ARG A N 1
ATOM 878 C CA . ARG A 1 113 ? -16.230 -12.390 2.181 1.00 85.19 113 ARG A CA 1
ATOM 879 C C . ARG A 1 113 ? -16.966 -11.056 2.072 1.00 85.19 113 ARG A C 1
ATOM 881 O O . ARG A 1 113 ? -17.068 -10.478 0.995 1.00 85.19 113 ARG A O 1
ATOM 888 N N . VAL A 1 114 ? -17.489 -10.570 3.193 1.00 84.44 114 VAL A N 1
ATOM 889 C CA . VAL A 1 114 ? -18.184 -9.288 3.261 1.00 84.44 114 VAL A CA 1
ATOM 890 C C . VAL A 1 114 ? -17.142 -8.183 3.249 1.00 84.44 114 VAL A C 1
ATOM 892 O O . VAL A 1 114 ? -16.232 -8.192 4.077 1.00 84.44 114 VAL A O 1
ATOM 895 N N . VAL A 1 115 ? -17.286 -7.237 2.318 1.00 84.50 115 VAL A N 1
ATOM 896 C CA . VAL A 1 115 ? -16.426 -6.052 2.256 1.00 84.50 115 VAL A CA 1
ATOM 897 C C . VAL A 1 115 ? -16.561 -5.273 3.568 1.00 84.50 115 VAL A C 1
ATOM 899 O O . VAL A 1 115 ? -17.679 -4.892 3.928 1.00 84.50 115 VAL A O 1
ATOM 902 N N . PRO A 1 116 ? -15.464 -5.056 4.315 1.00 83.25 116 PRO A N 1
ATOM 903 C CA . PRO A 1 116 ? -15.516 -4.292 5.549 1.00 83.25 116 PRO A CA 1
ATOM 904 C C . PRO A 1 116 ? -15.904 -2.846 5.231 1.00 83.25 116 PRO A C 1
ATOM 906 O O . PRO A 1 116 ? -15.438 -2.274 4.249 1.00 83.25 116 PRO A O 1
ATOM 9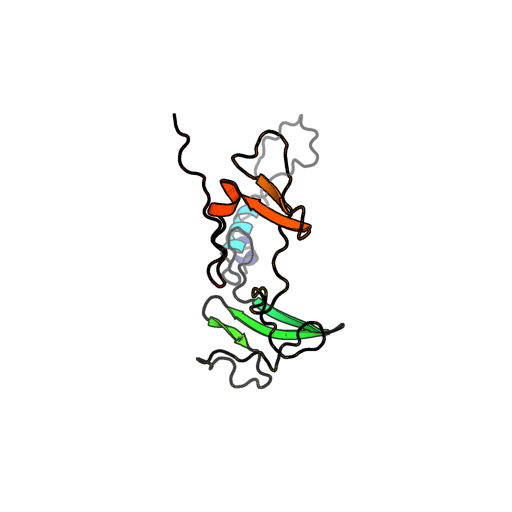09 N N . ARG A 1 117 ? -16.739 -2.238 6.081 1.00 79.88 117 ARG A N 1
ATOM 910 C CA . ARG A 1 117 ? -17.243 -0.864 5.884 1.00 79.88 117 ARG A CA 1
ATOM 911 C C . ARG A 1 117 ? -16.164 0.229 6.019 1.00 79.88 117 ARG A C 1
ATOM 913 O O . ARG A 1 117 ? -16.433 1.387 5.738 1.00 79.88 117 ARG A O 1
ATOM 920 N N . GLY A 1 118 ? -14.928 -0.134 6.372 1.00 73.25 118 GLY A N 1
ATOM 921 C CA . GLY A 1 118 ? -13.789 0.786 6.451 1.00 73.25 118 GLY A CA 1
ATOM 922 C C . GLY A 1 118 ? -13.783 1.641 7.722 1.00 73.25 118 GLY A C 1
ATOM 923 O O . GLY A 1 118 ? -14.300 1.221 8.755 1.00 73.25 118 GLY A O 1
ATOM 924 N N . TRP A 1 119 ? -13.181 2.835 7.644 1.00 66.44 119 TRP A N 1
ATOM 925 C CA . TRP A 1 119 ? -13.028 3.800 8.751 1.00 66.44 119 TRP A CA 1
ATOM 926 C C . TRP A 1 119 ? -14.300 4.624 9.025 1.00 66.44 119 TRP A C 1
ATOM 928 O O . TRP A 1 119 ? -14.243 5.795 9.395 1.00 66.44 119 TRP A O 1
ATOM 938 N N . GLU A 1 120 ? -15.467 4.032 8.784 1.00 66.62 120 GLU A N 1
ATOM 939 C CA . GLU A 1 120 ? -16.749 4.697 8.984 1.00 66.62 120 GLU A CA 1
ATOM 940 C C . GLU A 1 120 ? -16.937 4.994 10.478 1.00 66.62 120 GLU A C 1
ATOM 942 O O . GLU A 1 120 ? -16.836 4.091 11.314 1.00 66.62 120 GLU A O 1
ATOM 947 N N . VAL A 1 121 ? -17.184 6.265 10.825 1.00 61.75 121 VAL A N 1
ATOM 948 C CA . VAL A 1 121 ? -17.503 6.654 12.204 1.00 61.75 121 VAL A CA 1
ATOM 949 C C . VAL A 1 121 ? -18.778 5.907 12.584 1.00 61.75 121 VAL A C 1
ATOM 951 O O . VAL A 1 121 ? -19.809 6.102 11.938 1.00 61.75 121 VAL A O 1
ATOM 954 N N . PRO A 1 122 ? -18.745 5.026 13.595 1.00 58.72 122 PRO A N 1
ATOM 955 C CA . PRO A 1 122 ? -19.902 4.210 13.889 1.00 58.72 122 PRO A CA 1
ATOM 956 C C . PRO A 1 122 ? -21.077 5.110 14.285 1.00 58.72 122 PRO A C 1
ATOM 958 O O . PRO A 1 122 ? -21.034 5.784 15.311 1.00 58.72 122 PRO A O 1
ATOM 961 N N . VAL A 1 123 ? -22.150 5.073 13.485 1.00 63.28 123 VAL A N 1
ATOM 962 C CA . VAL A 1 123 ? -23.404 5.828 13.705 1.00 63.28 123 VAL A CA 1
ATOM 963 C C . VAL A 1 123 ? -24.012 5.517 15.083 1.00 63.28 123 VAL A C 1
ATOM 965 O O . VAL A 1 123 ? -24.726 6.323 15.668 1.00 63.28 123 VAL A O 1
ATOM 968 N N . ARG A 1 124 ? -23.683 4.344 15.640 1.00 63.50 124 ARG A N 1
ATOM 969 C CA . ARG A 1 124 ? -23.974 3.933 17.023 1.00 63.50 124 ARG A CA 1
ATOM 970 C C . ARG A 1 124 ? -22.698 3.473 17.739 1.00 63.50 124 ARG A C 1
ATOM 972 O O . ARG A 1 124 ? -22.604 2.345 18.216 1.00 63.50 124 ARG A O 1
ATOM 979 N N . GLY A 1 125 ? -21.681 4.329 17.724 1.00 64.50 125 GLY A N 1
ATOM 980 C CA . GLY A 1 125 ? -20.364 4.092 18.313 1.00 64.50 125 GLY A CA 1
ATOM 981 C C . GLY A 1 125 ? -20.230 4.495 19.776 1.00 64.50 125 GLY A C 1
ATOM 982 O O . GLY A 1 125 ? -21.077 5.191 20.337 1.00 64.50 125 GLY A O 1
ATOM 983 N N . LYS A 1 126 ? -19.108 4.108 20.398 1.00 69.50 126 LYS A N 1
ATOM 984 C CA . LYS A 1 126 ? -18.687 4.709 21.671 1.00 69.50 126 LYS A CA 1
ATOM 985 C C . LYS A 1 126 ? -18.532 6.217 21.462 1.00 69.50 126 LYS A C 1
ATOM 987 O O . LYS A 1 126 ? -17.831 6.637 20.545 1.00 69.50 126 LYS A O 1
ATOM 992 N N . LYS A 1 127 ? -19.177 7.014 22.320 1.00 70.44 127 LYS A N 1
ATOM 993 C CA . LYS A 1 127 ? -19.021 8.474 22.320 1.00 70.44 127 LYS A CA 1
ATOM 994 C C . LYS A 1 127 ? -17.539 8.830 22.471 1.00 70.44 127 LYS A C 1
ATOM 996 O O . LYS A 1 127 ? -16.831 8.186 23.252 1.00 70.44 127 LYS A O 1
ATOM 1001 N N . LEU A 1 128 ? -17.089 9.850 21.742 1.00 74.44 128 LEU A N 1
ATOM 1002 C CA . LEU A 1 128 ? -15.742 10.390 21.898 1.00 74.44 128 LEU A CA 1
ATOM 1003 C C . LEU A 1 128 ? -15.558 10.842 23.352 1.00 74.44 128 LEU A C 1
ATOM 1005 O O . LEU A 1 128 ? -16.394 11.563 23.895 1.00 74.44 128 LEU A O 1
ATOM 1009 N N . ARG A 1 129 ? -14.471 10.403 23.989 1.00 76.88 129 ARG A N 1
ATOM 1010 C CA . ARG A 1 129 ? -14.081 10.879 25.318 1.00 76.88 129 ARG A CA 1
ATOM 1011 C C . ARG A 1 129 ? -12.985 11.912 25.131 1.00 76.88 129 ARG A C 1
ATOM 1013 O O . ARG A 1 129 ? -11.893 11.564 24.697 1.00 76.88 129 ARG A O 1
ATOM 1020 N N . VAL A 1 130 ? -13.290 13.162 25.452 1.00 77.56 130 VAL A N 1
ATOM 1021 C CA . VAL A 1 130 ? -12.325 14.262 25.414 1.00 77.56 130 VAL A CA 1
ATOM 1022 C C . VAL A 1 130 ? -11.829 14.490 26.836 1.00 77.56 130 VAL A C 1
ATOM 1024 O O . VAL A 1 130 ? -12.627 14.740 27.738 1.00 77.56 130 VAL A O 1
ATOM 1027 N N . ALA A 1 131 ? -10.522 14.351 27.052 1.00 77.44 131 ALA A N 1
ATOM 1028 C CA . ALA A 1 131 ? -9.901 14.740 28.310 1.00 77.44 131 ALA A CA 1
ATOM 1029 C C . ALA A 1 131 ? -9.658 16.249 28.281 1.00 77.44 131 ALA A C 1
ATOM 1031 O O . ALA A 1 131 ? -9.074 16.759 27.326 1.00 77.44 131 ALA A O 1
ATOM 1032 N N . VAL A 1 132 ? -10.100 16.952 29.320 1.00 73.00 132 VAL A N 1
ATOM 1033 C CA . VAL A 1 132 ? -9.925 18.398 29.424 1.00 73.00 132 VAL A CA 1
ATOM 1034 C C . VAL A 1 132 ? -9.128 18.704 30.685 1.00 73.00 132 VAL A C 1
ATOM 1036 O O . VAL A 1 132 ? -9.499 18.276 31.777 1.00 73.00 132 VAL A O 1
ATOM 1039 N N . ALA A 1 133 ? -8.003 19.403 30.530 1.00 74.06 133 ALA A N 1
ATOM 1040 C CA . ALA A 1 133 ? -7.168 19.814 31.650 1.00 74.06 133 ALA A CA 1
ATOM 1041 C C . ALA A 1 133 ? -7.727 21.101 32.265 1.00 74.06 133 ALA A C 1
ATOM 1043 O O . ALA A 1 133 ? -7.771 22.138 31.605 1.00 74.06 133 ALA A O 1
ATOM 1044 N N . VAL A 1 134 ? -8.129 21.035 33.533 1.00 73.62 134 VAL A N 1
ATOM 1045 C CA . VAL A 1 134 ? -8.591 22.205 34.285 1.00 73.62 134 VAL A CA 1
ATOM 1046 C C . VAL A 1 134 ? -7.375 22.909 34.869 1.00 73.62 134 VAL A C 1
ATOM 1048 O O . VAL A 1 134 ? -6.598 22.301 35.605 1.00 73.62 134 VAL A O 1
ATOM 1051 N N . ARG A 1 135 ? -7.195 24.184 34.519 1.00 75.12 135 ARG A N 1
ATOM 1052 C CA . ARG A 1 135 ? -6.132 25.027 35.071 1.00 75.12 135 ARG A CA 1
ATOM 1053 C C . ARG A 1 135 ? -6.753 26.130 35.932 1.00 75.12 135 ARG A C 1
ATOM 1055 O O . ARG A 1 135 ? -7.586 26.871 35.408 1.00 75.12 135 ARG A O 1
ATOM 1062 N N . PRO A 1 136 ? -6.361 26.264 37.212 1.00 72.06 136 PRO A N 1
ATOM 1063 C CA . PRO A 1 136 ? -6.826 27.369 38.044 1.00 72.06 136 PRO A CA 1
ATOM 1064 C C . PRO A 1 136 ? -6.373 28.709 37.442 1.00 72.06 136 PRO A C 1
ATOM 1066 O O . PRO A 1 136 ? -5.253 28.813 36.941 1.00 72.06 136 PRO A O 1
ATOM 1069 N N . GLY A 1 137 ? -7.255 29.713 37.461 1.00 75.25 137 GLY A N 1
ATOM 1070 C CA . GLY A 1 137 ? -6.989 31.053 36.918 1.00 75.25 137 GLY A CA 1
ATOM 1071 C C . GLY A 1 137 ? -7.362 31.274 35.444 1.00 75.25 137 GLY A C 1
ATOM 1072 O O . GLY A 1 137 ? -7.204 32.385 34.958 1.00 75.25 137 GLY A O 1
ATOM 1073 N N . PHE A 1 138 ? -7.883 30.262 34.738 1.00 77.38 138 PHE A N 1
ATOM 1074 C CA . PHE A 1 138 ? -8.320 30.368 33.330 1.00 77.38 138 PHE A CA 1
ATOM 1075 C C . PHE A 1 138 ? -9.790 29.950 33.133 1.00 77.38 138 PHE A C 1
ATOM 1077 O O . PHE A 1 138 ? -10.158 29.338 32.128 1.00 77.38 138 PHE A O 1
ATOM 1084 N N . GLU A 1 139 ? -10.640 30.282 34.105 1.00 78.75 139 GLU A N 1
ATOM 1085 C CA . GLU A 1 139 ? -12.058 29.892 34.128 1.00 78.75 139 GLU A CA 1
ATOM 1086 C C . GLU A 1 139 ? -12.897 30.549 33.021 1.00 78.75 139 GLU A C 1
ATOM 1088 O O . GLU A 1 139 ? -13.934 30.013 32.634 1.00 78.75 139 GLU A O 1
ATOM 1093 N N . GLU A 1 140 ? -12.426 31.666 32.461 1.00 77.69 140 GLU A N 1
ATOM 1094 C CA . GLU A 1 140 ? -13.032 32.346 31.306 1.00 77.69 140 GLU A CA 1
ATOM 1095 C C . GLU A 1 140 ? -13.101 31.430 30.072 1.00 77.69 140 GLU A C 1
ATOM 1097 O O . GLU A 1 140 ? -14.046 31.469 29.278 1.00 77.69 140 GLU A O 1
ATOM 1102 N N . TYR A 1 141 ? -12.109 30.551 29.932 1.00 77.00 141 TYR A N 1
ATOM 1103 C CA . TYR A 1 141 ? -11.978 29.664 28.786 1.00 77.00 141 TYR A CA 1
ATOM 1104 C C . TYR A 1 141 ? -12.555 28.273 29.047 1.00 77.00 141 TYR A C 1
ATOM 1106 O O . TYR A 1 141 ? -13.171 27.685 28.154 1.00 77.00 141 TYR A O 1
ATOM 1114 N N . LEU A 1 142 ? -12.384 27.756 30.265 1.00 80.12 142 LEU A N 1
ATOM 1115 C CA . LEU A 1 142 ? -12.962 26.495 30.710 1.00 80.12 142 LEU A CA 1
ATOM 1116 C C . LEU A 1 142 ? -13.233 26.536 32.215 1.00 80.12 142 LEU A C 1
ATOM 1118 O O . LEU A 1 142 ? -12.305 26.537 33.022 1.00 80.12 142 LEU A O 1
ATOM 1122 N N . ASN A 1 143 ? -14.506 26.462 32.580 1.00 81.75 143 ASN A N 1
ATOM 1123 C CA . ASN A 1 143 ? -14.957 26.340 33.958 1.00 81.75 143 ASN A CA 1
ATOM 1124 C C . ASN A 1 143 ? -15.575 24.954 34.185 1.00 81.75 143 ASN A C 1
ATOM 1126 O O . ASN A 1 143 ? -16.330 24.466 33.342 1.00 81.75 143 ASN A O 1
ATOM 1130 N N . VAL A 1 144 ? -15.258 24.315 35.310 1.00 81.62 144 VAL A N 1
ATOM 1131 C CA . VAL A 1 144 ? -15.833 23.026 35.710 1.00 81.62 144 VAL A CA 1
ATOM 1132 C C . VAL A 1 144 ? -16.477 23.184 37.079 1.00 81.62 144 VAL A C 1
ATOM 1134 O O . VAL A 1 144 ? -15.795 23.240 38.099 1.00 81.62 144 VAL A O 1
ATOM 1137 N N . MET A 1 145 ? -17.805 23.225 37.099 1.00 81.25 145 MET A N 1
ATOM 1138 C CA . MET A 1 145 ? -18.605 23.359 38.312 1.00 81.25 145 MET A CA 1
ATOM 1139 C C . MET A 1 145 ? -19.175 22.002 38.706 1.00 81.25 145 MET A C 1
ATOM 1141 O O . MET A 1 145 ? -19.713 21.280 37.868 1.00 81.25 145 MET A O 1
ATOM 1145 N N . ARG A 1 146 ? -19.095 21.650 39.988 1.00 83.81 146 ARG A N 1
ATOM 1146 C CA . ARG A 1 146 ? -19.739 20.447 40.519 1.00 83.81 146 ARG A CA 1
ATOM 1147 C C . ARG A 1 146 ? -20.916 20.851 41.390 1.00 83.81 146 ARG A C 1
ATOM 1149 O O . ARG A 1 146 ? -20.731 21.557 42.376 1.00 83.81 146 ARG A O 1
ATOM 1156 N N . ASP A 1 147 ? -22.107 20.386 41.037 1.00 84.12 147 ASP A N 1
ATOM 1157 C CA . ASP A 1 147 ? -23.295 20.568 41.866 1.00 84.12 147 ASP A CA 1
ATOM 1158 C C . ASP A 1 147 ? -23.110 19.783 43.174 1.00 84.12 147 ASP A C 1
ATOM 1160 O O . ASP A 1 147 ? -22.899 18.567 43.169 1.00 84.12 147 ASP A O 1
ATOM 1164 N N . SER A 1 148 ? -23.163 20.487 44.302 1.00 84.31 148 SER A N 1
ATOM 1165 C CA . SER A 1 148 ? -22.954 19.926 45.639 1.00 84.31 148 SER A CA 1
ATOM 1166 C C . SER A 1 148 ? -24.083 18.997 46.091 1.00 84.31 148 SER A C 1
ATOM 1168 O O . SER A 1 148 ? -23.859 18.148 46.952 1.00 84.31 148 SER A O 1
ATOM 1170 N N . ARG A 1 149 ? -25.281 19.122 45.509 1.00 84.38 149 ARG A N 1
ATOM 1171 C CA . ARG A 1 149 ? -26.472 18.342 45.870 1.00 84.38 149 ARG A CA 1
ATOM 1172 C C . ARG A 1 149 ? -26.644 17.102 45.001 1.00 84.38 149 ARG A C 1
ATOM 1174 O O . ARG A 1 149 ? -27.059 16.065 45.505 1.00 84.38 149 ARG A O 1
ATOM 1181 N N . THR A 1 150 ? -26.354 17.200 43.705 1.00 86.88 150 THR A N 1
ATOM 1182 C CA . THR A 1 150 ? -26.546 16.089 42.750 1.00 86.88 150 THR A CA 1
ATOM 1183 C C . THR A 1 150 ? -25.243 15.388 42.371 1.00 86.88 150 THR A C 1
ATOM 1185 O O . THR A 1 150 ? -25.264 14.283 41.832 1.00 86.88 150 THR A O 1
ATOM 1188 N N . GLY A 1 151 ? -24.095 16.016 42.638 1.00 84.06 151 GLY A N 1
ATOM 1189 C CA . GLY A 1 151 ? -22.782 15.532 42.220 1.00 84.06 151 GLY A CA 1
ATOM 1190 C C . GLY A 1 151 ? -22.508 15.678 40.721 1.00 84.06 151 GLY A C 1
ATOM 1191 O O . GLY A 1 151 ? -21.429 15.267 40.283 1.00 84.06 151 GLY A O 1
ATOM 1192 N N . ALA A 1 152 ? -23.444 16.247 39.950 1.00 80.75 152 ALA A N 1
ATOM 1193 C CA . ALA A 1 152 ? -23.309 16.467 38.517 1.00 80.75 152 ALA A CA 1
ATOM 1194 C C . ALA A 1 152 ? -22.184 17.466 38.207 1.00 80.75 152 ALA A C 1
ATOM 1196 O O . ALA A 1 152 ? -21.965 18.426 38.945 1.00 80.75 152 ALA A O 1
ATOM 1197 N N . ILE A 1 153 ? -21.465 17.230 37.107 1.00 81.38 153 ILE A N 1
ATOM 1198 C CA . ILE A 1 153 ? -20.388 18.103 36.632 1.00 81.38 153 ILE A CA 1
ATOM 1199 C C . ILE A 1 153 ? -20.907 18.915 35.446 1.00 81.38 153 ILE A C 1
ATOM 1201 O O . ILE A 1 153 ? -21.335 18.348 34.439 1.00 81.38 153 ILE A O 1
ATOM 1205 N N . HIS A 1 154 ? -20.832 20.234 35.561 1.00 80.56 154 HIS A N 1
ATOM 1206 C CA . HIS A 1 154 ? -21.188 21.202 34.536 1.00 80.56 154 HIS A CA 1
ATOM 1207 C C . HIS A 1 154 ? -19.922 21.851 33.976 1.00 80.56 154 HIS A C 1
ATOM 1209 O O . HIS A 1 154 ? -19.057 22.296 34.726 1.00 80.56 154 HIS A O 1
ATOM 1215 N N . PHE A 1 155 ? -19.827 21.909 32.649 1.00 80.62 155 PHE A N 1
ATOM 1216 C CA . PHE A 1 155 ? -18.729 22.558 31.939 1.00 80.62 155 PHE A CA 1
ATOM 1217 C C . PHE A 1 155 ? -19.218 23.892 31.365 1.00 80.62 155 PHE A C 1
ATOM 1219 O O . PHE A 1 155 ? -20.278 23.943 30.743 1.00 80.62 155 PHE A O 1
ATOM 1226 N N . GLY A 1 156 ? -18.447 24.955 31.567 1.00 80.25 156 GLY A N 1
ATOM 1227 C CA . GLY A 1 156 ? -18.694 26.306 31.061 1.00 80.25 156 GLY A CA 1
ATOM 1228 C C . GLY A 1 156 ? -17.437 26.915 30.431 1.00 80.25 156 GLY A C 1
ATOM 1229 O O . GLY A 1 156 ? -16.374 26.298 30.443 1.00 80.25 156 GLY A O 1
ATOM 1230 N N . GLY A 1 157 ? -17.551 28.134 29.898 1.00 77.62 157 GLY A N 1
ATOM 1231 C CA . GLY A 1 157 ? -16.428 28.899 29.334 1.00 77.62 157 GLY A CA 1
ATOM 1232 C C . GLY A 1 157 ? -16.385 28.941 27.802 1.00 77.62 157 GLY A C 1
ATOM 1233 O O . GLY A 1 157 ? -17.170 28.299 27.105 1.00 77.62 157 GLY A O 1
ATOM 1234 N N . TYR A 1 158 ? -15.464 29.723 27.247 1.00 78.31 158 TYR A N 1
ATOM 1235 C CA . TYR A 1 158 ? -15.384 29.952 25.799 1.00 78.31 158 TYR A CA 1
ATOM 1236 C C . TYR A 1 158 ? -15.200 28.664 24.967 1.00 78.31 158 TYR A C 1
ATOM 1238 O O . TYR A 1 158 ? -15.786 28.523 23.892 1.00 78.31 158 TYR A O 1
ATOM 1246 N N . TYR A 1 159 ? -14.442 27.682 25.469 1.00 73.94 159 TYR A N 1
ATOM 1247 C CA . TYR A 1 159 ? -14.168 26.438 24.740 1.00 73.94 159 TYR A CA 1
ATOM 1248 C C . TYR A 1 159 ? -15.348 25.460 24.690 1.00 73.94 159 TYR A C 1
ATOM 1250 O O . TYR A 1 159 ? -15.339 24.578 23.836 1.00 73.94 159 TYR A O 1
ATOM 1258 N N . ILE A 1 160 ? -16.366 25.588 25.555 1.00 72.38 160 ILE A N 1
ATOM 1259 C CA . ILE A 1 160 ? -17.558 24.721 25.479 1.00 72.38 160 ILE A CA 1
ATOM 1260 C C . ILE A 1 160 ? -18.557 25.230 24.431 1.00 72.38 160 ILE A C 1
ATOM 1262 O O . ILE A 1 160 ? -19.198 24.428 23.758 1.00 72.38 160 ILE A O 1
ATOM 1266 N N . GLY A 1 161 ? -18.653 26.553 24.243 1.00 63.91 161 GLY A N 1
ATOM 1267 C CA . GLY A 1 161 ? -19.595 27.176 23.303 1.00 63.91 161 GLY A CA 1
ATOM 1268 C C . GLY A 1 161 ? -19.248 26.961 21.826 1.00 63.91 161 GLY A C 1
ATOM 1269 O O . GLY A 1 161 ? -20.132 27.003 20.975 1.00 63.91 161 GLY A O 1
ATOM 1270 N N . SER A 1 162 ? -17.977 26.691 21.519 1.00 56.78 162 SER A N 1
ATOM 1271 C CA . SER A 1 162 ? -17.496 26.398 20.162 1.00 56.78 162 SER A CA 1
ATOM 1272 C C . SE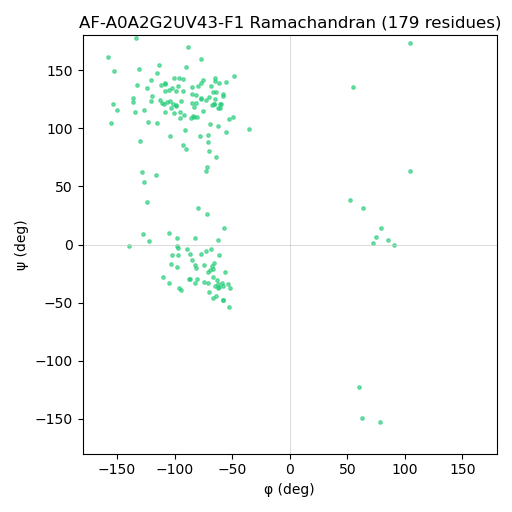R A 1 162 ? -17.601 24.918 19.773 1.00 56.78 162 SER A C 1
ATOM 1274 O O . SER A 1 162 ? -17.411 24.578 18.605 1.00 56.78 162 SER A O 1
ATOM 1276 N N . ILE A 1 163 ? -17.950 24.031 20.713 1.00 56.50 163 ILE A N 1
ATOM 1277 C CA . ILE A 1 163 ? -18.174 22.607 20.443 1.00 56.50 163 ILE A CA 1
ATOM 1278 C C . ILE A 1 163 ? -19.650 22.413 20.083 1.00 56.50 163 ILE A C 1
ATOM 1280 O O . ILE A 1 163 ? -20.472 22.018 20.908 1.00 56.50 163 ILE A O 1
ATOM 1284 N N . GLN A 1 164 ? -20.000 22.675 18.824 1.00 45.75 164 GLN A N 1
ATOM 1285 C CA . GLN A 1 164 ? -21.241 22.156 18.254 1.00 45.75 164 GLN A CA 1
ATOM 1286 C C . GLN A 1 164 ? -20.960 20.818 17.575 1.00 45.75 164 GLN A C 1
ATOM 1288 O O . GLN A 1 164 ? -20.276 20.750 16.558 1.00 45.75 164 GLN A O 1
ATOM 1293 N N . ILE A 1 165 ? -21.494 19.740 18.151 1.00 48.84 165 ILE A N 1
ATOM 1294 C CA . ILE A 1 165 ? -21.546 18.434 17.492 1.00 48.84 165 ILE A CA 1
ATOM 1295 C C . ILE A 1 165 ? -22.900 18.374 16.788 1.00 48.84 165 ILE A C 1
ATOM 1297 O O . ILE A 1 165 ? -23.882 17.918 17.370 1.00 48.84 165 ILE A O 1
ATOM 1301 N N . SER A 1 166 ? -22.974 18.910 15.571 1.00 38.94 166 SER A N 1
ATOM 1302 C CA . SER A 1 166 ? -24.120 18.674 14.695 1.00 38.94 166 SER A CA 1
ATOM 1303 C C . SER A 1 166 ? -24.004 17.278 14.082 1.00 38.94 166 SER A C 1
ATOM 1305 O O . SER A 1 166 ? -22.913 16.805 13.753 1.00 38.94 166 SER A O 1
ATOM 1307 N N . ASP A 1 167 ? -25.144 16.595 14.021 1.00 42.97 167 ASP A N 1
ATOM 1308 C CA . ASP A 1 167 ? -25.312 15.176 13.710 1.00 42.97 167 ASP A CA 1
ATOM 1309 C C . ASP A 1 167 ? -24.333 14.623 12.661 1.00 42.97 167 ASP A C 1
ATOM 1311 O O . ASP A 1 167 ? -24.526 14.735 11.452 1.00 42.97 167 ASP A O 1
ATOM 1315 N N . GLY A 1 168 ? -23.284 13.958 13.154 1.00 45.22 168 GLY A N 1
ATOM 1316 C CA . GLY A 1 168 ? -22.426 13.084 12.355 1.00 45.22 168 GLY A CA 1
ATOM 1317 C C . GLY A 1 168 ? -21.271 13.741 11.597 1.00 45.22 168 GLY A C 1
ATOM 1318 O O . GLY A 1 168 ? -20.550 13.013 10.917 1.00 45.22 168 GLY A O 1
ATOM 1319 N N . SER A 1 169 ? -21.024 15.050 11.730 1.00 38.69 169 SER A N 1
ATOM 1320 C CA . SER A 1 169 ? -19.859 15.704 11.111 1.00 38.69 169 SER A CA 1
ATOM 1321 C C . SER A 1 169 ? -19.033 16.484 12.132 1.00 38.69 169 SER A C 1
ATOM 1323 O O . SER A 1 169 ? -19.481 17.476 12.699 1.00 38.69 169 SER A O 1
ATOM 1325 N N . PHE A 1 170 ? -17.787 16.053 12.346 1.00 45.88 170 PHE A N 1
ATOM 1326 C CA . PHE A 1 170 ? -16.799 16.807 13.115 1.00 45.88 170 PHE A CA 1
ATOM 1327 C C . PHE A 1 170 ? -16.227 17.928 12.245 1.00 45.88 170 PHE A C 1
ATOM 1329 O O . PHE A 1 170 ? -15.251 17.723 11.526 1.00 45.88 170 PHE A O 1
ATOM 1336 N N . THR A 1 171 ? -16.799 19.125 12.327 1.00 35.12 171 THR A N 1
ATOM 1337 C CA . THR A 1 171 ? -16.117 20.327 11.839 1.00 35.12 171 THR A CA 1
ATOM 1338 C C . THR A 1 171 ? -15.334 20.919 13.006 1.00 35.12 171 THR A C 1
ATOM 1340 O O . THR A 1 171 ? -15.897 21.609 13.851 1.00 35.12 171 THR A O 1
ATOM 1343 N N . ILE A 1 172 ? -14.026 20.646 13.084 1.00 38.66 172 ILE A N 1
ATOM 1344 C CA . ILE A 1 172 ? -13.133 21.479 13.898 1.00 38.66 172 ILE A CA 1
ATOM 1345 C C . ILE A 1 172 ? -13.035 22.801 13.140 1.00 38.66 172 ILE A C 1
ATOM 1347 O O . ILE A 1 172 ? -12.253 22.919 12.199 1.00 38.66 172 ILE A O 1
ATOM 1351 N N . CYS A 1 173 ? -13.866 23.781 13.496 1.00 34.09 173 CYS A N 1
ATOM 1352 C CA . CYS A 1 173 ? -13.619 25.153 13.082 1.00 34.09 173 CYS A CA 1
ATOM 1353 C C . CYS A 1 173 ? -12.286 25.563 13.703 1.00 34.09 173 CYS A C 1
ATOM 1355 O O . CYS A 1 173 ? -12.191 25.842 14.897 1.00 34.09 173 CYS A O 1
ATOM 1357 N N . SER A 1 174 ? -11.238 25.549 12.886 1.00 34.88 174 SER A N 1
ATOM 1358 C CA . SER A 1 174 ? -9.966 26.188 13.163 1.00 34.88 174 SER A CA 1
ATOM 1359 C C . SER A 1 174 ? -10.246 27.662 13.452 1.00 34.88 174 SER A C 1
ATOM 1361 O O . SER A 1 174 ? -10.361 28.482 12.545 1.00 34.88 174 SER A O 1
ATOM 1363 N N . ALA A 1 175 ? -10.345 28.014 14.733 1.00 36.97 175 ALA A N 1
ATOM 1364 C CA . ALA A 1 175 ? -10.189 29.383 15.200 1.00 36.97 175 ALA A CA 1
ATOM 1365 C C . ALA A 1 175 ? -8.701 29.756 15.088 1.00 36.97 175 ALA A C 1
ATOM 1367 O O . ALA A 1 175 ? -7.984 29.899 16.070 1.00 36.97 175 ALA A O 1
ATOM 1368 N N . LEU A 1 176 ? -8.221 29.834 13.849 1.00 33.22 176 LEU A N 1
ATOM 1369 C CA . LEU A 1 176 ? -6.917 30.364 13.475 1.00 33.22 176 LEU A CA 1
ATOM 1370 C C . LEU A 1 176 ? -7.160 31.399 12.379 1.00 33.22 176 LEU A C 1
ATOM 1372 O O . LEU A 1 176 ? -6.765 31.254 11.227 1.00 33.22 176 LEU A O 1
ATOM 1376 N N . ARG A 1 177 ? -7.896 32.447 12.743 1.00 35.09 177 ARG A N 1
ATOM 1377 C CA . ARG A 1 177 ? -7.892 33.712 12.018 1.00 35.09 177 ARG A CA 1
ATOM 1378 C C . ARG A 1 177 ? -8.262 34.831 12.980 1.00 35.09 177 ARG A C 1
ATOM 1380 O O . ARG A 1 177 ? -9.358 34.818 13.524 1.00 35.09 177 ARG A O 1
ATOM 1387 N N . LEU A 1 178 ? -7.328 35.778 13.088 1.00 31.08 178 LEU A N 1
ATOM 1388 C CA . LEU A 1 178 ? -7.379 37.084 13.761 1.00 31.08 178 LEU A CA 1
ATOM 1389 C C . LEU A 1 178 ? -6.632 37.178 15.096 1.00 31.08 178 LEU A C 1
ATOM 1391 O O . LEU A 1 178 ? -7.198 37.511 16.126 1.00 31.08 178 LEU A O 1
ATOM 1395 N N . LEU A 1 179 ? -5.314 37.003 15.012 1.00 27.41 179 LEU A N 1
ATOM 1396 C CA . LEU A 1 179 ? -4.379 37.975 15.579 1.00 27.41 179 LEU A CA 1
ATOM 1397 C C . LEU A 1 179 ? -3.354 38.301 14.481 1.00 27.41 179 LEU A C 1
ATOM 1399 O O . LEU A 1 179 ? -2.354 37.609 14.323 1.00 27.41 179 LEU A O 1
ATOM 1403 N N . SER A 1 180 ? -3.662 39.313 13.669 1.00 35.28 180 SER A N 1
ATOM 1404 C CA . SER A 1 180 ? -2.636 40.157 13.055 1.00 35.28 180 SER A CA 1
ATOM 1405 C C . SER A 1 180 ? -2.833 41.559 13.618 1.00 35.28 180 SER A C 1
ATOM 1407 O O . SER A 1 180 ? -3.797 42.241 13.262 1.00 35.28 180 SER A O 1
ATOM 1409 N N . LEU A 1 181 ? -1.950 41.939 14.531 1.00 39.50 181 LEU A N 1
ATOM 1410 C CA . LEU A 1 181 ? -1.443 43.300 14.629 1.00 39.50 181 LEU A CA 1
ATOM 1411 C C . LEU A 1 181 ? -0.000 43.237 14.134 1.00 39.50 181 LEU A C 1
ATOM 1413 O O . LEU A 1 181 ? 0.676 42.250 14.508 1.00 39.50 181 LEU A O 1
#

Foldseek 3Di:
DLCVVLPPDDDDFDFPDDPPPPPDPDPPPDTHTPSVVSSVVSVCPVVPFPADPNHTDDQKDFDWADDDPDIDTAWMAGPVPGTGGDDPDPPCRDDDPDDDDSLVPHQDPPRHSDDDPPPQPPLPDDDDDDDDDDDPPPVQAWNWDADPPPRDIDIDHDPVVQDDPDRRDDDPPPPPDDDDD